Protein AF-A0A3N9MNQ7-F1 (afdb_monomer)

Structure (mmCIF, N/CA/C/O backbone):
data_AF-A0A3N9MNQ7-F1
#
_entry.id   AF-A0A3N9MNQ7-F1
#
loop_
_atom_site.group_PDB
_atom_site.id
_atom_site.type_symbol
_atom_site.label_atom_id
_atom_site.label_alt_id
_atom_site.label_comp_id
_atom_site.label_asym_id
_atom_site.label_entity_id
_atom_site.label_seq_id
_atom_site.pdbx_PDB_ins_code
_atom_site.Cartn_x
_atom_site.Cartn_y
_atom_site.Cartn_z
_atom_site.occupancy
_atom_site.B_iso_or_equiv
_atom_site.auth_seq_id
_atom_site.auth_comp_id
_atom_site.auth_asym_id
_atom_site.auth_atom_id
_atom_site.pdbx_PDB_model_num
ATOM 1 N N . MET A 1 1 ? -4.884 -11.582 -2.884 1.00 74.94 1 MET A N 1
ATOM 2 C CA . MET A 1 1 ? -3.824 -10.601 -3.167 1.00 74.94 1 MET A CA 1
ATOM 3 C C . MET A 1 1 ? -2.842 -10.479 -2.008 1.00 74.94 1 MET A C 1
ATOM 5 O O . MET A 1 1 ? -3.206 -10.113 -0.898 1.00 74.94 1 MET A O 1
ATOM 9 N N . ILE A 1 2 ? -1.567 -10.754 -2.269 1.00 65.88 2 ILE A N 1
ATOM 10 C CA . ILE A 1 2 ? -0.478 -10.616 -1.298 1.00 65.88 2 ILE A CA 1
ATOM 11 C C . ILE A 1 2 ? 0.464 -9.515 -1.788 1.00 65.88 2 ILE A C 1
ATOM 13 O O . ILE A 1 2 ? 1.174 -9.737 -2.771 1.00 65.88 2 ILE A O 1
ATOM 17 N N . PRO A 1 3 ? 0.493 -8.340 -1.136 1.00 58.81 3 PRO A N 1
ATOM 18 C CA . PRO A 1 3 ? 1.434 -7.294 -1.492 1.00 58.81 3 PRO A CA 1
ATOM 19 C C . PRO A 1 3 ? 2.807 -7.575 -0.869 1.00 58.81 3 PRO A C 1
ATOM 21 O O . PRO A 1 3 ? 2.947 -7.694 0.350 1.00 58.81 3 PRO A O 1
ATOM 24 N N . LYS A 1 4 ? 3.854 -7.615 -1.693 1.00 72.81 4 LYS A N 1
ATOM 25 C CA . LYS A 1 4 ? 5.247 -7.529 -1.234 1.00 72.81 4 LYS A CA 1
ATOM 26 C C . LYS A 1 4 ? 5.791 -6.143 -1.543 1.00 72.81 4 LYS A C 1
ATOM 28 O O . LYS A 1 4 ? 5.737 -5.694 -2.682 1.00 72.81 4 LYS A O 1
ATOM 33 N N . VAL A 1 5 ? 6.343 -5.488 -0.524 1.00 70.50 5 VAL A N 1
ATOM 34 C CA . VAL A 1 5 ? 6.981 -4.171 -0.641 1.00 70.50 5 VAL A CA 1
ATOM 35 C C . VAL A 1 5 ? 8.492 -4.343 -0.560 1.00 70.50 5 VAL A C 1
ATOM 37 O O . VAL A 1 5 ? 9.003 -4.838 0.450 1.00 70.50 5 VAL A O 1
ATOM 40 N N . LYS A 1 6 ? 9.208 -3.914 -1.599 1.00 69.19 6 LYS A N 1
ATOM 41 C CA . LYS A 1 6 ? 10.665 -3.778 -1.607 1.00 69.19 6 LYS A CA 1
ATOM 42 C C . LYS A 1 6 ? 11.031 -2.315 -1.841 1.00 69.19 6 LYS A C 1
ATOM 44 O O . LYS A 1 6 ? 10.458 -1.640 -2.694 1.00 69.19 6 LYS A O 1
ATOM 49 N N . THR A 1 7 ? 12.003 -1.827 -1.081 1.00 64.75 7 THR A N 1
ATOM 50 C CA . THR A 1 7 ? 12.608 -0.515 -1.320 1.00 64.75 7 THR A CA 1
ATOM 51 C C . THR A 1 7 ? 13.937 -0.748 -2.015 1.00 64.75 7 THR A C 1
ATOM 53 O O . THR A 1 7 ? 14.803 -1.412 -1.450 1.00 64.75 7 THR A O 1
ATOM 56 N N . GLY A 1 8 ? 14.062 -0.263 -3.249 1.00 61.97 8 GLY A N 1
ATOM 57 C CA . GLY A 1 8 ? 15.293 -0.366 -4.030 1.00 61.97 8 GLY A CA 1
ATOM 58 C C . GLY A 1 8 ? 16.193 0.849 -3.821 1.00 61.97 8 GLY A C 1
ATOM 59 O O . GLY A 1 8 ? 15.716 1.920 -3.445 1.00 61.97 8 GLY A O 1
ATOM 60 N N . SER A 1 9 ? 17.487 0.680 -4.088 1.00 64.31 9 SER A N 1
ATOM 61 C CA . SER A 1 9 ? 18.461 1.777 -4.149 1.00 64.31 9 SER A CA 1
ATOM 62 C C . SER A 1 9 ? 18.588 2.384 -5.552 1.00 64.31 9 SER A C 1
ATOM 64 O O . SER A 1 9 ? 19.003 3.531 -5.663 1.00 64.31 9 SER A O 1
ATOM 66 N N . SER A 1 10 ? 18.209 1.663 -6.618 1.00 83.06 10 SER A N 1
ATOM 67 C CA . SER A 1 10 ? 18.328 2.139 -8.005 1.00 83.06 10 SER A CA 1
ATOM 68 C C . SER A 1 10 ? 17.181 1.667 -8.903 1.00 83.06 10 SER A C 1
ATOM 70 O O . SER A 1 10 ? 16.686 0.543 -8.766 1.00 83.06 10 SER A O 1
ATOM 72 N N . PHE A 1 11 ? 16.754 2.525 -9.839 1.00 89.75 11 PHE A N 1
ATOM 73 C CA . PHE A 1 11 ? 15.729 2.173 -10.831 1.00 89.75 11 PHE A CA 1
ATOM 74 C C . PHE A 1 11 ? 16.253 1.105 -11.787 1.00 89.75 11 PHE A C 1
ATOM 76 O O . PHE A 1 11 ? 15.567 0.112 -12.011 1.00 89.75 11 PHE A O 1
ATOM 83 N N . SER A 1 12 ? 17.503 1.253 -12.235 1.00 87.75 12 SER A N 1
ATOM 84 C CA . SER A 1 12 ? 18.177 0.299 -13.122 1.00 87.75 12 SER A CA 1
ATOM 85 C C . SER A 1 12 ? 18.169 -1.131 -12.578 1.00 87.75 12 SER A C 1
ATOM 87 O O . SER A 1 12 ? 17.818 -2.059 -13.302 1.00 87.75 12 SER A O 1
ATOM 89 N N . GLY A 1 13 ? 18.482 -1.327 -11.291 1.00 87.25 13 GLY A N 1
ATOM 90 C CA . GLY A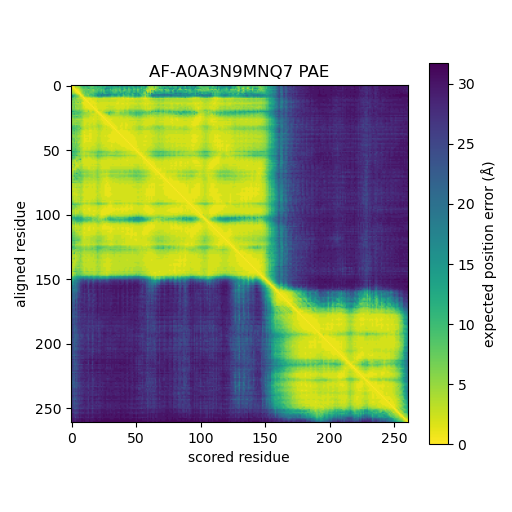 1 13 ? 18.481 -2.662 -10.687 1.00 87.25 13 GLY A CA 1
ATOM 91 C C . GLY A 1 13 ? 17.079 -3.269 -10.588 1.00 87.25 13 GLY A C 1
ATOM 92 O O . GLY A 1 13 ? 16.872 -4.433 -10.930 1.00 87.25 13 GLY A O 1
ATOM 93 N N . VAL A 1 14 ? 16.096 -2.476 -10.149 1.00 88.69 14 VAL A N 1
ATOM 94 C CA . VAL A 1 14 ? 14.709 -2.946 -10.002 1.00 88.69 14 VAL A CA 1
ATOM 95 C C . VAL A 1 14 ? 14.082 -3.251 -11.362 1.00 88.69 14 VAL A C 1
ATOM 97 O O . VAL A 1 14 ? 13.463 -4.302 -11.516 1.00 88.69 14 VAL A O 1
ATOM 100 N N . LEU A 1 15 ? 14.256 -2.369 -12.348 1.00 91.25 15 LEU A N 1
ATOM 101 C CA . LEU A 1 15 ? 13.700 -2.532 -13.691 1.00 91.25 15 LEU A CA 1
A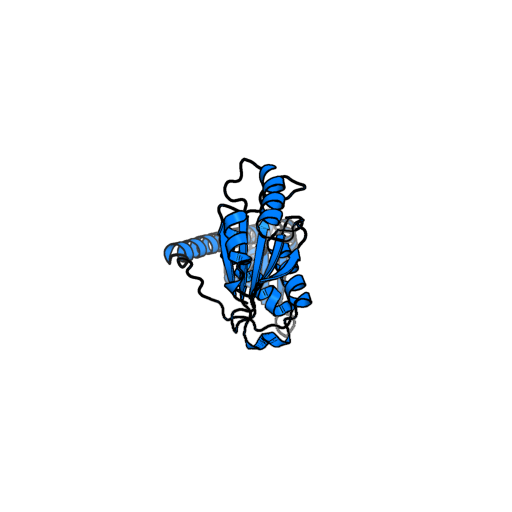TOM 102 C C . LEU A 1 15 ? 14.408 -3.634 -14.472 1.00 91.25 15 LEU A C 1
ATOM 104 O O . LEU A 1 15 ? 13.726 -4.417 -15.119 1.00 91.25 15 LEU A O 1
ATOM 108 N N . GLY A 1 16 ? 15.732 -3.764 -14.352 1.00 88.62 16 GLY A N 1
ATOM 109 C CA . GLY A 1 16 ? 16.466 -4.884 -14.945 1.00 88.62 16 GLY A CA 1
ATOM 110 C C . GLY A 1 16 ? 15.980 -6.235 -14.417 1.00 88.62 16 GLY A C 1
ATOM 111 O O . GLY A 1 16 ? 15.788 -7.172 -15.182 1.00 88.62 16 GLY A O 1
ATOM 112 N N . TYR A 1 17 ? 15.678 -6.329 -13.118 1.00 86.50 17 TYR A N 1
ATOM 113 C CA . TYR A 1 17 ? 15.072 -7.533 -12.546 1.00 86.50 17 TYR A CA 1
ATOM 114 C C . TYR A 1 17 ? 13.600 -7.722 -12.948 1.00 86.50 17 TYR A C 1
ATOM 116 O O . TYR A 1 17 ? 13.143 -8.859 -13.099 1.00 86.50 17 TYR A O 1
ATOM 124 N N . ALA A 1 18 ? 12.820 -6.646 -13.047 1.00 86.19 18 ALA A N 1
ATOM 125 C CA . ALA A 1 18 ? 11.398 -6.730 -13.360 1.00 86.19 18 ALA A CA 1
ATOM 126 C C . ALA A 1 18 ? 11.130 -6.985 -14.851 1.00 86.19 18 ALA A C 1
ATOM 128 O O . ALA A 1 18 ? 10.126 -7.603 -15.157 1.00 86.19 18 ALA A O 1
ATOM 129 N N . LEU A 1 19 ? 12.013 -6.573 -15.758 1.00 87.75 19 LEU A N 1
ATOM 130 C CA . LEU A 1 19 ? 11.864 -6.741 -17.211 1.00 87.75 19 LEU A CA 1
ATOM 131 C C . LEU A 1 19 ? 12.796 -7.815 -17.789 1.00 87.75 19 LEU A C 1
ATOM 133 O O . LEU A 1 19 ? 13.082 -7.806 -18.980 1.00 87.75 19 LEU A O 1
ATOM 137 N N . GLN A 1 20 ? 13.323 -8.711 -16.954 1.00 85.56 20 GLN A N 1
ATOM 138 C CA . GLN A 1 20 ? 14.183 -9.787 -17.447 1.00 85.56 20 GLN A CA 1
ATOM 139 C C . GLN A 1 20 ? 13.384 -10.756 -18.335 1.00 85.56 20 GLN A C 1
ATOM 141 O O . GLN A 1 20 ? 12.269 -11.138 -17.980 1.00 85.56 20 GLN A O 1
ATOM 146 N N . GLU A 1 21 ? 13.975 -11.189 -19.450 1.00 77.75 21 GLU A N 1
ATOM 147 C CA . GLU A 1 21 ? 13.311 -12.049 -20.444 1.00 77.75 21 GLU A CA 1
ATOM 148 C C . GLU A 1 21 ? 12.830 -13.383 -19.864 1.00 77.75 21 GLU A C 1
ATOM 150 O O . GLU A 1 21 ? 11.750 -13.854 -20.206 1.00 77.75 21 GLU A O 1
ATOM 155 N N . SER A 1 22 ? 13.584 -13.963 -18.925 1.00 80.25 22 SER A N 1
ATOM 156 C CA . SER A 1 22 ? 13.257 -15.246 -18.283 1.00 80.25 22 SER A CA 1
ATOM 157 C C . SER A 1 22 ? 11.932 -15.256 -17.515 1.00 80.25 22 SER A C 1
ATOM 159 O O . SER A 1 22 ? 11.499 -16.322 -17.085 1.00 80.25 22 SER A O 1
ATOM 161 N N . LYS A 1 23 ? 11.303 -14.092 -17.320 1.00 81.56 23 LYS A N 1
ATOM 162 C CA . LYS A 1 23 ? 10.043 -13.942 -16.590 1.00 81.56 23 LYS A CA 1
ATOM 163 C C . LYS A 1 23 ? 8.809 -13.768 -17.465 1.00 81.56 23 LYS A C 1
ATOM 165 O O . LYS A 1 23 ? 7.727 -13.559 -16.917 1.00 81.56 23 LYS A O 1
ATOM 170 N N . ASP A 1 24 ? 8.982 -13.803 -18.786 1.00 88.00 24 ASP A N 1
ATOM 171 C CA . ASP A 1 24 ? 7.912 -13.511 -19.744 1.00 88.00 24 ASP A CA 1
ATOM 172 C C . ASP A 1 24 ? 7.162 -12.224 -19.344 1.00 88.00 24 ASP A C 1
ATOM 174 O O . ASP A 1 24 ? 5.986 -12.221 -18.967 1.00 88.00 24 ASP A O 1
ATOM 178 N N . ALA A 1 25 ? 7.943 -11.144 -19.241 1.00 90.75 25 ALA A N 1
ATOM 179 C CA . ALA A 1 25 ? 7.528 -9.888 -18.636 1.00 90.75 25 ALA A CA 1
ATOM 180 C C . ALA A 1 25 ? 6.905 -8.942 -19.668 1.00 90.75 25 ALA A C 1
ATOM 182 O O . ALA A 1 25 ? 7.555 -8.554 -20.639 1.00 90.75 25 ALA A O 1
ATOM 183 N N . GLU A 1 26 ? 5.689 -8.475 -19.394 1.00 93.12 26 GLU A N 1
ATOM 184 C CA . GLU A 1 26 ? 4.959 -7.540 -20.250 1.00 93.12 26 GLU A CA 1
ATOM 185 C C . GLU A 1 26 ? 4.645 -6.242 -19.502 1.00 93.12 26 GLU A C 1
ATOM 187 O O . GLU A 1 26 ? 4.141 -6.254 -18.378 1.00 93.12 26 GLU A O 1
ATOM 192 N N . ILE A 1 27 ? 4.924 -5.092 -20.120 1.00 96.06 27 ILE A N 1
ATOM 193 C CA . ILE A 1 27 ? 4.488 -3.798 -19.584 1.00 96.06 27 ILE A CA 1
ATOM 194 C C . ILE A 1 27 ? 3.021 -3.591 -19.954 1.00 96.06 27 ILE A C 1
ATOM 196 O O . ILE A 1 27 ? 2.714 -3.306 -21.109 1.00 96.06 27 ILE A O 1
ATOM 200 N N . ILE A 1 28 ? 2.138 -3.663 -18.961 1.00 96.50 28 ILE A N 1
ATOM 201 C CA . ILE A 1 28 ? 0.687 -3.532 -19.161 1.00 96.50 28 ILE A CA 1
ATOM 202 C C . ILE A 1 28 ? 0.166 -2.116 -18.892 1.00 96.50 28 ILE A C 1
ATOM 204 O O . ILE A 1 28 ? -0.938 -1.780 -19.309 1.00 96.50 28 ILE A O 1
ATOM 208 N N . ASP A 1 29 ? 0.937 -1.284 -18.182 1.00 97.62 29 ASP A N 1
ATOM 209 C CA . ASP A 1 29 ? 0.570 0.105 -17.890 1.00 97.62 29 ASP A CA 1
ATOM 210 C C . ASP A 1 29 ? 1.788 0.946 -17.479 1.00 97.62 29 ASP A C 1
ATOM 212 O O . ASP A 1 29 ? 2.725 0.434 -16.861 1.00 97.62 29 ASP A O 1
ATOM 216 N N . LYS A 1 30 ? 1.787 2.242 -17.799 1.00 97.69 30 LYS A N 1
ATOM 217 C CA . LYS A 1 30 ? 2.802 3.216 -17.362 1.00 97.69 30 LYS A CA 1
ATOM 218 C C . LYS A 1 30 ? 2.370 4.649 -17.650 1.00 97.69 30 LYS A C 1
ATOM 220 O O . LYS A 1 30 ? 1.721 4.923 -18.654 1.00 97.69 30 LYS A O 1
ATOM 225 N N . ASN A 1 31 ? 2.869 5.584 -16.846 1.00 96.62 31 ASN A N 1
ATOM 226 C CA . ASN A 1 31 ? 2.836 7.023 -17.153 1.00 96.62 31 ASN A CA 1
ATOM 227 C C . ASN A 1 31 ? 4.243 7.624 -17.357 1.00 96.62 31 ASN A C 1
ATOM 229 O O . ASN A 1 31 ? 4.399 8.839 -17.460 1.00 96.62 31 ASN A O 1
ATOM 233 N N . VAL A 1 32 ? 5.276 6.779 -17.393 1.00 96.00 32 VAL A N 1
ATOM 234 C CA . VAL A 1 32 ? 6.666 7.162 -17.654 1.00 96.00 32 VAL A CA 1
ATOM 235 C C . VAL A 1 32 ? 7.050 6.830 -19.100 1.00 96.00 32 VAL A C 1
ATOM 237 O O . VAL A 1 32 ? 6.620 5.821 -19.662 1.00 96.00 32 VAL A O 1
ATOM 240 N N . VAL A 1 33 ? 7.873 7.680 -19.715 1.00 94.19 33 VAL A N 1
ATOM 241 C CA . VAL A 1 33 ? 8.395 7.457 -21.070 1.00 94.19 33 VAL A CA 1
ATOM 242 C C . VAL A 1 33 ? 9.529 6.430 -21.034 1.00 94.19 33 VAL A C 1
ATOM 244 O O . VAL A 1 33 ? 10.387 6.477 -20.158 1.00 94.19 33 VAL A O 1
ATOM 247 N N . GLY A 1 34 ? 9.553 5.529 -22.015 1.00 94.25 34 GLY A N 1
ATOM 248 C CA . GLY A 1 34 ? 10.604 4.525 -22.186 1.00 94.25 34 GLY A CA 1
ATOM 249 C C . GLY A 1 34 ? 10.035 3.142 -22.466 1.00 94.25 34 GLY A C 1
ATOM 250 O O . GLY A 1 34 ? 8.926 2.819 -22.037 1.00 94.25 34 GLY A O 1
ATOM 251 N N . ARG A 1 35 ? 10.759 2.334 -23.234 1.00 92.12 35 ARG A N 1
ATOM 252 C CA . ARG A 1 35 ? 10.300 1.021 -23.718 1.00 92.12 35 ARG A CA 1
ATOM 253 C C . ARG A 1 35 ? 10.968 -0.145 -23.007 1.00 92.12 35 ARG A C 1
ATOM 255 O O . ARG A 1 35 ? 10.351 -1.190 -22.861 1.00 92.12 35 ARG A O 1
ATOM 262 N N . ASP A 1 36 ? 12.187 0.062 -22.532 1.00 92.56 36 ASP A N 1
ATOM 263 C CA . ASP A 1 36 ? 12.997 -0.951 -21.870 1.00 92.56 36 ASP A CA 1
ATOM 264 C C . ASP A 1 36 ? 13.499 -0.463 -20.504 1.00 92.56 36 ASP A C 1
ATOM 266 O O . ASP A 1 36 ? 13.298 0.691 -20.109 1.00 92.56 36 ASP A O 1
ATOM 270 N N . ALA A 1 37 ? 14.176 -1.350 -19.772 1.00 93.00 37 ALA A N 1
ATOM 271 C CA . ALA A 1 37 ? 14.706 -1.037 -18.452 1.00 93.00 37 ALA A CA 1
ATOM 272 C C . ALA A 1 37 ? 15.634 0.193 -18.463 1.00 93.00 37 ALA A C 1
ATOM 274 O O . ALA A 1 37 ? 15.611 0.975 -17.513 1.00 93.00 37 ALA A O 1
ATOM 275 N N . LYS A 1 38 ? 16.416 0.406 -19.528 1.00 94.38 38 LYS A N 1
ATOM 276 C CA . LYS A 1 38 ? 17.393 1.497 -19.631 1.00 94.38 38 LYS A CA 1
ATOM 277 C C . LYS A 1 38 ? 16.701 2.836 -19.872 1.00 94.38 38 LYS A C 1
ATOM 279 O O . LYS A 1 38 ? 17.011 3.812 -19.188 1.00 94.38 38 LYS A O 1
ATOM 284 N N . GLU A 1 39 ? 15.773 2.896 -20.822 1.00 96.75 39 GLU A N 1
ATOM 285 C CA . GLU A 1 39 ? 14.987 4.096 -21.120 1.00 96.75 39 GLU A CA 1
ATOM 286 C C . GLU A 1 39 ? 14.119 4.499 -19.922 1.00 96.75 39 GLU A C 1
ATOM 288 O O . GLU A 1 39 ? 14.147 5.661 -19.512 1.00 96.75 39 GLU A O 1
ATOM 293 N N . LEU A 1 40 ? 13.420 3.533 -19.313 1.00 97.25 40 LEU A N 1
ATOM 294 C CA . LEU A 1 40 ? 12.590 3.764 -18.130 1.00 97.25 40 LEU A CA 1
ATOM 295 C C . LEU A 1 40 ? 13.423 4.281 -16.954 1.00 97.25 40 LEU A C 1
ATOM 297 O O . LEU A 1 40 ? 13.042 5.262 -16.320 1.00 97.25 40 LEU A O 1
ATOM 301 N N . SER A 1 41 ? 14.582 3.668 -16.685 1.00 95.88 41 SER A N 1
ATOM 302 C CA . SER A 1 41 ? 15.461 4.091 -15.585 1.00 95.88 41 SER A CA 1
ATOM 303 C C . SER A 1 41 ? 15.900 5.539 -15.745 1.00 95.88 41 SER A C 1
ATOM 305 O O . SER A 1 41 ? 15.748 6.324 -14.814 1.00 95.88 41 SER A O 1
ATOM 307 N N . LYS A 1 42 ? 16.332 5.929 -16.950 1.00 96.50 42 LYS A N 1
ATOM 308 C CA . LYS A 1 42 ? 16.704 7.320 -17.242 1.00 96.50 42 LYS A CA 1
ATOM 309 C C . LYS A 1 42 ? 15.543 8.291 -17.032 1.00 96.50 42 LYS A C 1
ATOM 311 O O . LYS A 1 42 ? 15.746 9.388 -16.517 1.00 96.50 42 LYS A O 1
ATOM 316 N N . ALA A 1 43 ? 14.334 7.926 -17.458 1.00 96.94 43 ALA A N 1
ATOM 317 C CA . ALA A 1 43 ? 13.161 8.781 -17.301 1.00 96.94 43 ALA A CA 1
ATOM 318 C C . ALA A 1 43 ? 12.742 8.938 -15.829 1.00 96.94 43 ALA A C 1
ATOM 320 O O . ALA A 1 43 ? 12.345 10.032 -15.421 1.00 96.94 43 ALA A O 1
ATOM 321 N N . PHE A 1 44 ? 12.872 7.876 -15.033 1.00 97.19 44 PHE A N 1
ATOM 322 C CA . PHE A 1 44 ? 12.643 7.917 -13.593 1.00 97.19 44 PHE A CA 1
ATOM 323 C C . PHE A 1 44 ? 13.695 8.742 -12.847 1.00 97.19 44 PHE A C 1
ATOM 325 O O . PHE A 1 44 ? 13.341 9.566 -12.002 1.00 97.19 44 PHE A O 1
ATOM 332 N N . GLU A 1 45 ? 14.976 8.545 -13.165 1.00 95.31 45 GLU A N 1
ATOM 333 C CA . GLU A 1 45 ? 16.103 9.235 -12.526 1.00 95.31 45 GLU A CA 1
ATOM 334 C C . GLU A 1 45 ? 15.986 10.757 -12.674 1.00 95.31 45 GLU A C 1
ATOM 336 O O . GLU A 1 45 ? 16.089 11.471 -11.680 1.00 95.31 45 GLU A O 1
ATOM 341 N N . LYS A 1 46 ? 15.600 11.250 -13.859 1.00 95.56 46 LYS A N 1
ATOM 342 C CA . LYS A 1 46 ? 15.375 12.688 -14.101 1.00 95.56 46 LYS A CA 1
ATOM 343 C C . LYS A 1 46 ? 14.411 13.343 -13.106 1.00 95.56 46 LYS A C 1
ATOM 345 O O . LYS A 1 46 ? 14.665 14.452 -12.651 1.00 95.56 46 LYS A O 1
ATOM 350 N N . VAL A 1 47 ? 13.301 12.682 -12.773 1.00 95.75 47 VAL A N 1
ATOM 351 C CA . VAL A 1 47 ? 12.326 13.211 -11.799 1.00 95.75 47 VAL A CA 1
ATOM 352 C C . VAL A 1 47 ? 12.781 12.944 -10.370 1.00 95.75 47 VAL A C 1
ATOM 354 O O . VAL A 1 47 ? 12.567 13.759 -9.478 1.00 95.75 47 VAL A O 1
ATOM 357 N N . ALA A 1 48 ? 13.431 11.808 -10.133 1.00 94.31 48 ALA A N 1
ATOM 358 C CA . ALA A 1 48 ? 13.987 11.479 -8.830 1.00 94.31 48 ALA A CA 1
ATOM 359 C C . ALA A 1 48 ? 15.037 12.516 -8.375 1.00 94.31 48 ALA A C 1
ATOM 361 O O . ALA A 1 48 ? 15.145 12.807 -7.181 1.00 94.31 48 ALA A O 1
ATOM 362 N N . ASP A 1 49 ? 15.776 13.119 -9.304 1.00 94.19 49 ASP A N 1
ATOM 363 C CA . ASP A 1 49 ? 16.792 14.139 -9.025 1.00 94.19 49 ASP A CA 1
ATOM 364 C C . ASP A 1 49 ? 16.228 15.508 -8.628 1.00 94.19 49 ASP A C 1
ATOM 366 O O . ASP A 1 49 ? 16.951 16.309 -8.037 1.00 94.19 49 ASP A O 1
ATOM 370 N N . LEU A 1 50 ? 14.918 15.733 -8.788 1.00 93.38 50 LEU A N 1
ATOM 371 C CA . LEU A 1 50 ? 14.236 16.913 -8.237 1.00 93.38 50 LEU A CA 1
ATOM 372 C C . LEU A 1 50 ? 14.283 16.965 -6.700 1.00 93.38 50 LEU A C 1
ATOM 374 O O . LEU A 1 50 ? 14.058 18.017 -6.102 1.00 93.38 50 LEU A O 1
ATOM 378 N N . ASN A 1 51 ? 14.576 15.839 -6.040 1.00 89.50 51 ASN A N 1
ATOM 379 C CA . ASN A 1 51 ? 14.766 15.780 -4.597 1.00 89.50 51 ASN A CA 1
ATOM 380 C C . ASN A 1 51 ? 16.053 15.033 -4.235 1.00 89.50 51 ASN A C 1
ATOM 382 O O . ASN A 1 51 ? 16.091 13.804 -4.167 1.00 89.50 51 ASN A O 1
ATOM 386 N N . THR A 1 52 ? 17.109 15.789 -3.945 1.00 87.69 52 THR A N 1
ATOM 387 C CA . THR A 1 52 ? 18.421 15.258 -3.543 1.00 87.69 52 THR A CA 1
ATOM 388 C C . THR A 1 52 ? 18.478 14.791 -2.087 1.00 87.69 52 THR A C 1
ATOM 390 O O . THR A 1 52 ? 19.369 14.028 -1.734 1.00 87.69 52 THR A O 1
ATOM 393 N N . ARG A 1 53 ? 17.522 15.200 -1.241 1.00 87.31 53 ARG A N 1
ATOM 394 C CA . ARG A 1 53 ? 17.479 14.848 0.193 1.00 87.31 53 ARG A CA 1
ATOM 395 C C . ARG A 1 53 ? 16.920 13.449 0.445 1.00 87.31 53 ARG A C 1
ATOM 397 O O . ARG A 1 53 ? 17.208 12.841 1.469 1.00 87.31 53 ARG A O 1
ATOM 404 N N . ALA A 1 54 ? 16.075 12.953 -0.452 1.00 85.94 54 ALA A N 1
ATOM 405 C CA . ALA A 1 54 ? 15.475 11.635 -0.320 1.00 85.94 54 ALA A CA 1
ATOM 406 C C . ALA A 1 54 ? 16.470 10.537 -0.728 1.00 85.94 54 ALA A C 1
ATOM 408 O O . ALA A 1 54 ? 16.801 10.400 -1.903 1.00 85.94 54 ALA A O 1
ATOM 409 N N . GLU A 1 55 ? 16.890 9.706 0.226 1.00 82.31 55 GLU A N 1
ATOM 410 C CA . GLU A 1 55 ? 17.824 8.598 -0.032 1.00 82.31 55 GLU A CA 1
ATOM 411 C C . GLU A 1 55 ? 17.173 7.440 -0.805 1.00 82.31 55 GLU A C 1
ATOM 413 O O . GLU A 1 55 ? 17.752 6.858 -1.719 1.00 82.31 55 GLU A O 1
ATOM 418 N N . LYS A 1 56 ? 15.933 7.089 -0.447 1.00 86.75 56 LYS A N 1
ATOM 419 C CA . LYS A 1 56 ? 15.198 5.947 -1.009 1.00 86.75 56 LYS A CA 1
ATOM 420 C C . LYS A 1 56 ? 14.134 6.443 -1.972 1.00 86.75 56 LYS A C 1
ATOM 422 O O . LYS A 1 56 ? 13.004 6.680 -1.549 1.00 86.75 56 LYS A O 1
ATOM 427 N N . LYS A 1 57 ? 14.485 6.590 -3.249 1.00 89.75 57 LYS A N 1
ATOM 428 C CA . LYS A 1 57 ? 13.596 7.168 -4.274 1.00 89.75 57 LYS A CA 1
ATOM 429 C C . LYS A 1 57 ? 12.743 6.130 -5.012 1.00 89.75 57 LYS A C 1
ATOM 431 O O . LYS A 1 57 ? 11.679 6.467 -5.519 1.00 89.75 57 LYS A O 1
ATOM 436 N N . VAL A 1 58 ? 13.161 4.864 -5.023 1.00 91.81 58 VAL A N 1
ATOM 437 C CA . VAL A 1 58 ? 12.471 3.783 -5.745 1.00 91.81 58 VAL A CA 1
ATOM 438 C C . VAL A 1 58 ? 11.596 2.971 -4.803 1.00 91.81 58 VAL A C 1
ATOM 440 O O . VAL A 1 58 ? 12.046 2.527 -3.740 1.00 91.81 58 VAL A O 1
ATOM 443 N N . LYS A 1 59 ? 10.361 2.693 -5.219 1.00 92.88 59 LYS A N 1
ATOM 444 C CA . LYS A 1 59 ? 9.510 1.704 -4.559 1.00 92.88 59 LYS A CA 1
ATOM 445 C C . LYS A 1 59 ? 9.089 0.622 -5.543 1.00 92.88 59 LYS A C 1
ATOM 447 O O . LYS A 1 59 ? 8.735 0.907 -6.682 1.00 92.88 59 LYS A O 1
ATOM 452 N N . HIS A 1 60 ? 9.135 -0.623 -5.079 1.00 93.44 60 HIS A N 1
ATOM 453 C CA . HIS A 1 60 ? 8.721 -1.797 -5.833 1.00 93.44 60 HIS A CA 1
ATOM 454 C C . HIS A 1 60 ? 7.641 -2.544 -5.063 1.00 93.44 60 HIS A C 1
ATOM 456 O O . HIS A 1 60 ? 7.877 -3.045 -3.960 1.00 93.44 60 HIS A O 1
ATOM 462 N N . PHE A 1 61 ? 6.459 -2.623 -5.654 1.00 93.81 61 PHE A N 1
ATOM 463 C CA . PHE A 1 61 ? 5.367 -3.448 -5.170 1.00 93.81 61 PHE A CA 1
ATOM 464 C C . PHE A 1 61 ? 5.240 -4.686 -6.047 1.00 93.81 61 PHE A C 1
ATOM 466 O O . PHE A 1 61 ? 5.417 -4.623 -7.259 1.00 93.81 61 PHE A O 1
ATOM 473 N N . SER A 1 62 ? 4.928 -5.820 -5.438 1.00 91.88 62 SER A N 1
ATOM 474 C CA . SER A 1 62 ? 4.478 -7.011 -6.149 1.00 91.88 62 SER A CA 1
ATOM 475 C C . SER A 1 62 ? 3.122 -7.400 -5.595 1.00 91.88 62 SER A C 1
ATOM 477 O O . SER A 1 62 ? 2.986 -7.539 -4.380 1.00 91.88 62 SER A O 1
ATOM 479 N N . LEU A 1 63 ? 2.131 -7.520 -6.469 1.00 94.19 63 LEU A N 1
ATOM 480 C CA . LEU A 1 63 ? 0.774 -7.919 -6.130 1.00 94.19 63 LEU A CA 1
ATOM 481 C C . LEU A 1 63 ? 0.546 -9.318 -6.695 1.00 94.19 63 LEU A C 1
ATOM 483 O O . LEU A 1 63 ? 0.454 -9.482 -7.907 1.00 94.19 63 LEU A O 1
ATOM 487 N N . SER A 1 64 ? 0.495 -10.326 -5.823 1.00 91.62 64 SER A N 1
ATOM 488 C CA . SER A 1 64 ? 0.221 -11.713 -6.223 1.00 91.62 64 SER A CA 1
ATOM 489 C C . SER A 1 64 ? -1.233 -12.071 -5.950 1.00 91.62 64 SER A C 1
ATOM 491 O O . SER A 1 64 ? -1.685 -11.947 -4.810 1.00 91.62 64 SER A O 1
ATOM 493 N N . PHE A 1 65 ? -1.963 -12.528 -6.960 1.00 91.44 65 PHE A N 1
ATOM 494 C CA . PHE A 1 65 ? -3.384 -12.854 -6.865 1.00 91.44 65 PHE A CA 1
ATOM 495 C C . PHE A 1 65 ? -3.613 -14.342 -6.567 1.00 91.44 65 PHE A C 1
ATOM 497 O O . PHE A 1 65 ? -2.711 -15.172 -6.705 1.00 91.44 65 PHE A O 1
ATOM 504 N N . ALA A 1 66 ? -4.812 -14.682 -6.084 1.00 89.38 66 ALA A N 1
ATOM 505 C CA . ALA A 1 66 ? -5.161 -16.080 -5.857 1.00 89.38 66 ALA A CA 1
ATOM 506 C C . ALA A 1 66 ? -5.306 -16.798 -7.214 1.00 89.38 66 ALA A C 1
ATOM 508 O O . ALA A 1 66 ? -5.872 -16.207 -8.134 1.00 89.38 66 ALA A O 1
ATOM 509 N N . PRO A 1 67 ? -4.858 -18.062 -7.355 1.00 86.88 67 PRO A N 1
ATOM 510 C CA . PRO A 1 67 ? -5.018 -18.821 -8.600 1.00 86.88 67 PRO A CA 1
ATOM 511 C C . PRO A 1 67 ? -6.454 -18.850 -9.127 1.00 86.88 67 PRO A C 1
ATOM 513 O O . PRO A 1 67 ? -6.668 -18.727 -10.326 1.00 86.88 67 PRO A O 1
ATOM 516 N N . GLY A 1 68 ? -7.437 -18.963 -8.226 1.00 88.00 68 GLY A N 1
ATOM 517 C CA . GLY A 1 68 ? -8.857 -19.018 -8.581 1.00 88.00 68 GLY A CA 1
ATOM 518 C C . GLY A 1 68 ? -9.434 -17.714 -9.140 1.00 88.00 68 GLY A C 1
ATOM 519 O O . GLY A 1 68 ? -10.561 -17.719 -9.618 1.00 88.00 68 GLY A O 1
ATOM 520 N N . ASP A 1 69 ? -8.688 -16.607 -9.102 1.00 90.81 69 ASP A N 1
ATOM 521 C CA . ASP A 1 69 ? -9.109 -15.343 -9.712 1.00 90.81 69 ASP A CA 1
ATOM 522 C C . ASP A 1 69 ? -8.521 -15.130 -11.114 1.00 90.81 69 ASP A C 1
ATOM 524 O O . ASP A 1 69 ? -8.827 -14.115 -11.731 1.00 90.81 69 ASP A O 1
ATOM 528 N N . ALA A 1 70 ? -7.698 -16.049 -11.637 1.00 88.50 70 ALA A N 1
ATOM 529 C CA . ALA A 1 70 ? -6.979 -15.860 -12.902 1.00 88.50 70 ALA A CA 1
ATOM 530 C C . ALA A 1 70 ? -7.891 -15.456 -14.074 1.00 88.50 70 ALA A C 1
ATOM 532 O O . ALA A 1 70 ? -7.568 -14.526 -14.808 1.00 88.50 70 ALA A O 1
ATOM 533 N N . GLU A 1 71 ? -9.069 -16.072 -14.197 1.00 89.94 71 GLU A N 1
ATOM 534 C CA . GLU A 1 71 ? -10.035 -15.771 -15.267 1.00 89.94 71 GLU A CA 1
ATOM 535 C C . GLU A 1 71 ? -10.618 -14.348 -15.189 1.00 89.94 71 GLU A C 1
ATOM 537 O O . GLU A 1 71 ? -11.077 -13.803 -16.190 1.00 89.94 71 GLU A O 1
ATOM 542 N N . LYS A 1 72 ? -10.573 -13.711 -14.012 1.00 90.88 72 LYS A N 1
ATOM 543 C CA . LYS A 1 72 ? -11.042 -12.332 -13.798 1.00 90.88 72 LYS A CA 1
ATOM 544 C C . LYS A 1 72 ? -9.964 -11.285 -14.109 1.00 90.88 72 LYS A C 1
ATOM 546 O O . LYS A 1 72 ? -10.262 -10.091 -14.125 1.00 90.88 72 LYS A O 1
ATOM 551 N N . LEU A 1 73 ? -8.709 -11.698 -14.303 1.00 91.69 73 LEU A N 1
ATOM 552 C CA . LEU A 1 73 ? -7.529 -10.827 -14.284 1.00 91.69 73 LEU A CA 1
ATOM 553 C C . LEU A 1 73 ? -6.904 -10.662 -15.674 1.00 91.69 73 LEU A C 1
ATOM 555 O O . LEU A 1 73 ? -5.790 -11.110 -15.928 1.00 91.69 73 LEU A O 1
ATOM 559 N N . ASN A 1 74 ? -7.603 -9.966 -16.572 1.00 92.69 74 ASN A N 1
ATOM 560 C CA . ASN A 1 74 ? -6.999 -9.509 -17.828 1.00 92.69 74 ASN A CA 1
ATOM 561 C C . ASN A 1 74 ? -6.095 -8.268 -17.609 1.00 92.69 74 ASN A C 1
ATOM 563 O O . ASN A 1 74 ? -6.231 -7.592 -16.580 1.00 92.69 74 ASN A O 1
ATOM 567 N N . PRO A 1 75 ? -5.214 -7.912 -18.569 1.00 93.12 75 PRO A N 1
ATOM 568 C CA . PRO A 1 75 ? -4.296 -6.774 -18.431 1.00 93.12 75 PRO A CA 1
ATOM 569 C C . PRO A 1 75 ? -4.980 -5.443 -18.081 1.00 93.12 75 PRO A C 1
ATOM 571 O O . PRO A 1 75 ? -4.464 -4.670 -17.276 1.00 93.12 75 PRO A O 1
ATOM 574 N N . GLY A 1 76 ? -6.181 -5.191 -18.612 1.00 96.19 76 GLY A N 1
ATOM 575 C CA . GLY A 1 76 ? -6.951 -3.981 -18.309 1.00 96.19 76 GLY A CA 1
ATOM 576 C C . GLY A 1 76 ? -7.437 -3.921 -16.857 1.00 96.19 76 GLY A C 1
ATOM 577 O O . GLY A 1 76 ? -7.376 -2.866 -16.224 1.00 96.19 76 GLY A 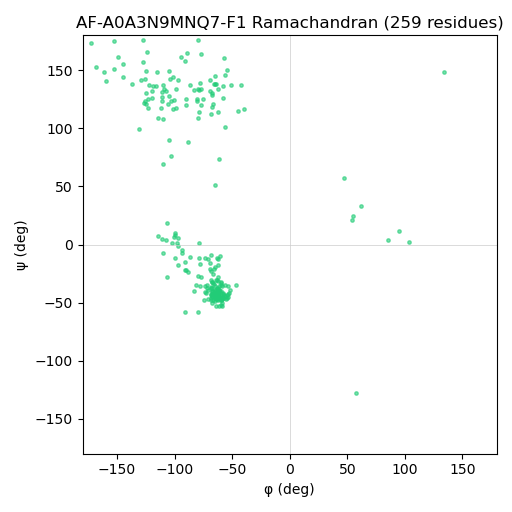O 1
ATOM 578 N N . ILE A 1 77 ? -7.882 -5.048 -16.294 1.00 96.25 77 ILE A N 1
ATOM 579 C CA . ILE A 1 77 ? -8.252 -5.146 -14.872 1.00 96.25 77 ILE A CA 1
ATOM 580 C C . ILE A 1 77 ? -7.014 -5.015 -13.982 1.00 96.25 77 ILE A C 1
ATOM 582 O O . ILE A 1 77 ? -7.048 -4.285 -12.991 1.00 96.25 77 ILE A O 1
ATOM 586 N N . LEU A 1 78 ? -5.907 -5.660 -14.353 1.00 96.38 78 LEU A N 1
ATOM 587 C CA . LEU A 1 78 ? -4.639 -5.567 -13.628 1.00 96.38 78 LEU A CA 1
ATOM 588 C C . LEU A 1 78 ? -4.083 -4.134 -13.600 1.00 96.38 78 LEU A C 1
ATOM 590 O O . LEU A 1 78 ? -3.607 -3.687 -12.552 1.00 96.38 78 LEU A O 1
ATOM 594 N N . SER A 1 79 ? -4.193 -3.396 -14.710 1.00 97.00 79 SER A N 1
ATOM 595 C CA . SER A 1 79 ? -3.864 -1.966 -14.784 1.00 97.00 79 SER A CA 1
ATOM 596 C C . SER A 1 79 ? -4.715 -1.153 -13.802 1.00 97.00 79 SER A C 1
ATOM 598 O O . SER A 1 79 ? -4.162 -0.472 -12.937 1.00 97.00 79 SER A O 1
ATOM 600 N N . ARG A 1 80 ? -6.049 -1.296 -13.835 1.00 97.62 80 ARG A N 1
ATOM 601 C CA . ARG A 1 80 ? -6.960 -0.567 -12.926 1.00 97.62 80 ARG A CA 1
ATOM 602 C C . ARG A 1 80 ? -6.679 -0.858 -11.452 1.00 97.62 80 ARG A C 1
ATOM 604 O O . ARG A 1 80 ? -6.522 0.071 -10.663 1.00 97.62 80 ARG A O 1
ATOM 611 N N . ILE A 1 81 ? -6.515 -2.135 -11.097 1.00 97.56 81 ILE A N 1
ATOM 612 C CA . ILE A 1 81 ? -6.133 -2.558 -9.742 1.00 97.56 81 ILE A CA 1
ATOM 613 C C . ILE A 1 81 ? -4.819 -1.895 -9.312 1.00 97.56 81 ILE A C 1
ATOM 615 O O . ILE A 1 81 ? -4.703 -1.413 -8.183 1.00 97.56 81 ILE A O 1
ATOM 619 N N . SER A 1 82 ? -3.826 -1.853 -10.202 1.00 97.50 82 SER A N 1
ATOM 620 C CA . SER A 1 82 ? -2.516 -1.265 -9.913 1.00 97.50 82 SER A CA 1
ATOM 621 C C . SER A 1 82 ? -2.602 0.247 -9.690 1.00 97.50 82 SER A C 1
ATOM 623 O O . SER A 1 82 ? -1.994 0.760 -8.747 1.00 97.50 82 SER A O 1
ATOM 625 N N . GLN A 1 83 ? -3.393 0.956 -10.497 1.00 97.31 83 GLN A N 1
ATOM 626 C CA . GLN A 1 83 ? -3.633 2.393 -10.342 1.00 97.31 83 GLN A CA 1
ATOM 627 C C . GLN A 1 83 ? -4.364 2.712 -9.031 1.00 97.31 83 GLN A C 1
ATOM 629 O O . GLN A 1 83 ? -3.930 3.590 -8.278 1.00 97.31 83 GLN A O 1
ATOM 634 N N . ASP A 1 84 ? -5.424 1.968 -8.705 1.00 97.62 84 ASP A N 1
ATOM 635 C CA . ASP A 1 84 ? -6.160 2.140 -7.449 1.00 97.62 84 ASP A CA 1
ATOM 636 C C . ASP A 1 84 ? -5.276 1.854 -6.234 1.00 97.62 84 ASP A C 1
ATOM 638 O O . ASP A 1 84 ? -5.287 2.605 -5.250 1.00 97.62 84 ASP A O 1
ATOM 642 N N . PHE A 1 85 ? -4.447 0.810 -6.320 1.00 97.00 85 PHE A N 1
ATOM 643 C CA . PHE A 1 85 ? -3.466 0.482 -5.292 1.00 97.00 85 PHE A CA 1
ATOM 644 C C . PHE A 1 85 ? -2.484 1.635 -5.067 1.00 97.00 85 PHE A C 1
ATOM 646 O O . PHE A 1 85 ? -2.307 2.074 -3.926 1.00 97.00 85 PHE A O 1
ATOM 653 N N . LEU A 1 86 ? -1.883 2.173 -6.133 1.00 96.81 86 LEU A N 1
ATOM 654 C CA . LEU A 1 86 ? -0.961 3.310 -6.057 1.00 96.81 86 LEU A CA 1
ATOM 655 C C . LEU A 1 86 ? -1.633 4.552 -5.457 1.00 96.81 86 LEU A C 1
ATOM 657 O O . LEU A 1 86 ? -1.107 5.139 -4.503 1.00 96.81 86 LEU A O 1
ATOM 661 N N . LYS A 1 87 ? -2.836 4.896 -5.928 1.00 96.19 87 LYS A N 1
ATOM 662 C CA . LYS A 1 87 ? -3.609 6.046 -5.443 1.00 96.19 87 LYS A CA 1
ATOM 663 C C . LYS A 1 87 ? -3.900 5.943 -3.947 1.00 96.19 87 LYS A C 1
ATOM 665 O O . LYS A 1 87 ? -3.655 6.900 -3.208 1.00 96.19 87 LYS A O 1
ATOM 670 N N . LYS A 1 88 ? -4.357 4.778 -3.473 1.00 95.44 88 LYS A N 1
ATOM 671 C CA . LYS A 1 88 ? -4.612 4.514 -2.043 1.00 95.44 88 LYS A CA 1
ATOM 672 C C . LYS A 1 88 ? -3.321 4.483 -1.219 1.00 95.44 88 LYS A C 1
ATOM 674 O O . LYS A 1 88 ? -3.302 4.911 -0.059 1.00 95.44 88 LYS A O 1
ATOM 679 N N . MET A 1 89 ? -2.212 4.040 -1.811 1.00 93.62 89 MET A N 1
ATOM 680 C CA . MET A 1 89 ? -0.884 4.106 -1.195 1.00 93.62 89 MET A CA 1
ATOM 681 C C . MET A 1 89 ? -0.348 5.541 -1.082 1.00 93.62 89 MET A C 1
ATOM 683 O O . MET A 1 89 ? 0.514 5.788 -0.238 1.00 93.62 89 MET A O 1
ATOM 687 N N . GLY A 1 90 ? -0.932 6.505 -1.798 1.00 94.94 90 GLY A N 1
ATOM 688 C CA . GLY A 1 90 ? -0.562 7.925 -1.771 1.00 94.94 90 GLY A CA 1
ATOM 689 C C . GLY A 1 90 ? 0.243 8.378 -2.990 1.00 94.94 90 GLY A C 1
ATOM 690 O O . GLY A 1 90 ? 0.605 9.548 -3.071 1.00 94.94 90 GLY A O 1
ATOM 691 N N . TYR A 1 91 ? 0.485 7.477 -3.942 1.00 95.31 91 TYR A N 1
ATOM 692 C CA . TYR A 1 91 ? 1.147 7.749 -5.211 1.00 95.31 91 TYR A CA 1
ATOM 693 C C . TYR A 1 91 ? 0.094 8.181 -6.235 1.00 95.31 91 TYR A C 1
ATOM 695 O O . TYR A 1 91 ? -0.500 7.346 -6.909 1.00 95.31 91 TYR A O 1
ATOM 703 N N . LYS A 1 92 ? -0.204 9.483 -6.291 1.00 90.69 92 LYS A N 1
ATOM 704 C CA . LYS A 1 92 ? -1.254 10.025 -7.175 1.00 90.69 92 LYS A CA 1
ATOM 705 C C . LYS A 1 92 ? -0.701 10.436 -8.539 1.00 90.69 92 LYS A C 1
ATOM 707 O O . LYS A 1 92 ? -1.122 9.898 -9.552 1.00 90.69 92 LYS A O 1
ATOM 712 N N . ASN A 1 93 ? 0.278 11.342 -8.532 1.00 93.38 93 ASN A N 1
ATOM 713 C CA . ASN A 1 93 ? 0.891 11.910 -9.743 1.00 93.38 93 ASN A CA 1
ATOM 714 C C . ASN A 1 93 ? 2.312 11.373 -9.979 1.00 93.38 93 ASN A C 1
ATOM 716 O O . ASN A 1 93 ? 3.030 11.815 -10.870 1.00 93.38 93 ASN A O 1
ATOM 720 N N . ASN A 1 94 ? 2.749 10.439 -9.139 1.00 96.88 94 ASN A N 1
ATOM 721 C CA . ASN A 1 94 ? 4.071 9.846 -9.214 1.00 96.88 94 ASN A CA 1
ATOM 722 C C . ASN A 1 94 ? 4.238 9.040 -10.507 1.00 96.88 94 ASN A C 1
ATOM 724 O O . ASN A 1 94 ? 3.305 8.382 -10.975 1.00 96.88 94 ASN A O 1
ATOM 728 N N . GLN A 1 95 ? 5.452 9.053 -11.056 1.00 97.88 95 GLN A N 1
ATOM 729 C CA . GLN A 1 95 ? 5.784 8.184 -12.179 1.00 97.88 95 GLN A CA 1
ATOM 730 C C . GLN A 1 95 ? 5.714 6.716 -11.745 1.00 97.88 95 GLN A C 1
ATOM 732 O O . GLN A 1 95 ? 6.230 6.373 -10.677 1.00 97.88 95 GLN A O 1
ATOM 737 N N . TYR A 1 96 ? 5.163 5.844 -12.584 1.00 98.12 96 TYR A N 1
ATOM 738 C CA . TYR A 1 96 ? 5.106 4.405 -12.363 1.00 98.12 96 TYR A CA 1
ATOM 739 C C . TYR A 1 96 ? 5.137 3.603 -13.671 1.00 98.12 96 TYR A C 1
ATOM 741 O O . TYR A 1 96 ? 4.825 4.109 -14.751 1.00 98.12 96 TYR A O 1
ATOM 749 N N . VAL A 1 97 ? 5.473 2.321 -13.540 1.00 98.25 97 VAL A N 1
ATOM 750 C CA . VAL A 1 97 ? 5.292 1.282 -14.559 1.00 98.25 97 VAL A CA 1
ATOM 751 C C . VAL A 1 97 ? 4.764 0.010 -13.895 1.00 98.25 97 VAL A C 1
ATOM 753 O O . VAL A 1 97 ? 5.206 -0.353 -12.801 1.00 98.25 97 VAL A O 1
ATOM 756 N N . VAL A 1 98 ? 3.806 -0.646 -14.547 1.00 97.94 98 VAL A N 1
ATOM 757 C CA . VAL A 1 98 ? 3.203 -1.920 -14.149 1.00 97.94 98 VAL A CA 1
ATOM 758 C C . VAL A 1 98 ? 3.633 -2.987 -15.143 1.00 97.94 98 VAL A C 1
ATOM 760 O O . VAL A 1 98 ? 3.474 -2.835 -16.353 1.00 97.94 98 VAL A O 1
ATOM 763 N N . ILE A 1 99 ? 4.182 -4.068 -14.607 1.00 96.06 99 ILE A N 1
ATOM 764 C CA . ILE A 1 99 ? 4.762 -5.170 -15.361 1.00 96.06 99 ILE A CA 1
ATOM 765 C C . ILE A 1 99 ? 4.070 -6.449 -14.913 1.00 96.06 99 ILE A C 1
ATOM 767 O O . ILE A 1 99 ? 4.116 -6.787 -13.731 1.00 96.06 99 ILE A O 1
ATOM 771 N N . GLN A 1 100 ? 3.429 -7.152 -15.831 1.00 94.56 100 GLN A N 1
ATOM 772 C CA . GLN A 1 100 ? 2.893 -8.484 -15.598 1.00 94.56 100 GLN A CA 1
ATOM 773 C C . GLN A 1 100 ? 3.984 -9.522 -15.857 1.00 94.56 100 GLN A C 1
ATOM 775 O O . GLN A 1 100 ? 4.737 -9.392 -16.818 1.00 94.56 100 GLN A O 1
ATOM 780 N N . HIS A 1 101 ? 4.082 -10.530 -14.992 1.00 91.81 101 HIS A N 1
ATOM 781 C CA . HIS A 1 101 ? 4.910 -11.717 -15.231 1.00 91.81 101 HIS A CA 1
ATOM 782 C C . HIS A 1 101 ? 4.001 -12.910 -15.492 1.00 91.81 101 HIS A C 1
ATOM 784 O O . HIS A 1 101 ? 3.031 -13.119 -14.758 1.00 91.81 101 HIS A O 1
ATOM 790 N N . ASN A 1 102 ? 4.328 -13.684 -16.525 1.00 83.94 102 ASN A N 1
ATOM 791 C CA . ASN A 1 102 ? 3.571 -14.867 -16.944 1.00 83.94 102 ASN A CA 1
ATOM 792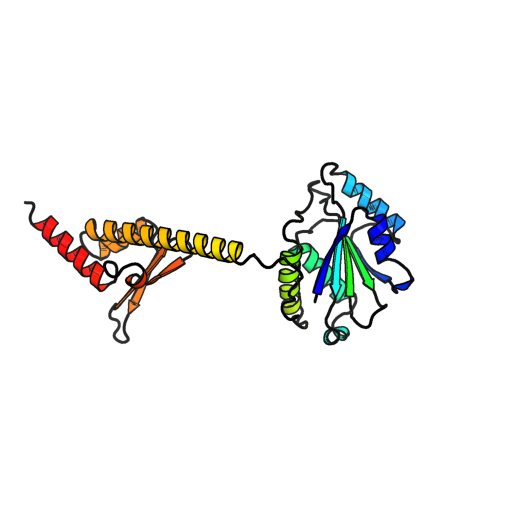 C C . ASN A 1 102 ? 4.337 -16.183 -16.687 1.00 83.94 102 ASN A C 1
ATOM 794 O O . ASN A 1 102 ? 3.857 -17.269 -17.000 1.00 83.94 102 ASN A O 1
ATOM 798 N N . ASP A 1 103 ? 5.506 -16.101 -16.053 1.00 79.12 103 ASP A N 1
ATOM 799 C CA . ASP A 1 103 ? 6.408 -17.215 -15.737 1.00 79.12 103 ASP A CA 1
ATOM 800 C C . ASP A 1 103 ? 5.911 -18.177 -14.644 1.00 79.12 103 ASP A C 1
ATOM 802 O O . ASP A 1 103 ? 6.474 -19.258 -14.455 1.00 79.12 103 ASP A O 1
ATOM 806 N N . THR A 1 104 ? 4.860 -17.817 -13.903 1.00 76.69 104 THR A N 1
ATOM 807 C CA . THR A 1 104 ? 4.313 -18.661 -12.832 1.00 76.69 104 THR A CA 1
ATOM 808 C C . THR A 1 104 ? 2.814 -18.890 -12.980 1.00 76.69 104 THR A C 1
ATOM 810 O O . THR A 1 104 ? 2.083 -18.073 -13.528 1.00 76.69 104 THR A O 1
ATOM 813 N N . LYS A 1 105 ? 2.316 -19.981 -12.379 1.00 75.25 105 LYS A N 1
ATOM 814 C CA . LYS A 1 105 ? 0.873 -20.292 -12.314 1.00 75.25 105 LYS A CA 1
ATOM 815 C C . LYS A 1 105 ? 0.049 -19.264 -11.524 1.00 75.25 105 LYS A C 1
ATOM 817 O O . LYS A 1 105 ? -1.176 -19.339 -11.523 1.00 75.25 105 LYS A O 1
ATOM 822 N N . HIS A 1 106 ? 0.702 -18.362 -10.794 1.00 81.00 106 HIS A N 1
ATOM 823 C CA . HIS A 1 106 ? 0.040 -17.341 -9.997 1.00 81.00 106 HIS A CA 1
ATOM 824 C C . HIS A 1 106 ? 0.037 -16.022 -10.772 1.00 81.00 106 HIS A C 1
ATOM 826 O O . HIS A 1 106 ? 1.117 -15.465 -10.987 1.00 81.00 106 HIS A O 1
ATOM 832 N N . PRO A 1 107 ? -1.139 -15.469 -11.126 1.00 85.12 107 PRO A N 1
ATOM 833 C CA . PRO A 1 107 ? -1.200 -14.145 -11.723 1.00 85.12 107 PRO A CA 1
ATOM 834 C C . PRO A 1 107 ? -0.563 -13.144 -10.764 1.00 85.12 107 PRO A C 1
ATOM 836 O O . PRO A 1 107 ? -0.922 -13.087 -9.580 1.00 85.12 107 PRO A O 1
ATOM 839 N N . HIS A 1 108 ? 0.408 -12.376 -11.245 1.00 92.12 108 HIS A N 1
ATOM 840 C CA . HIS A 1 108 ? 1.033 -11.347 -10.436 1.00 92.12 108 HIS A CA 1
ATOM 841 C C . HIS A 1 108 ? 1.575 -10.204 -11.283 1.00 92.12 108 HIS A C 1
ATOM 843 O O . HIS A 1 108 ? 1.969 -10.371 -12.434 1.00 92.12 108 HIS A O 1
ATOM 849 N N . VAL A 1 109 ? 1.593 -9.024 -10.671 1.00 95.44 109 VAL A N 1
ATOM 850 C CA . VAL A 1 109 ? 2.159 -7.820 -11.276 1.00 95.44 109 VAL A CA 1
ATOM 851 C C . VAL A 1 109 ? 3.216 -7.213 -10.374 1.00 95.44 109 VAL A C 1
ATOM 853 O O . VAL A 1 109 ? 3.155 -7.292 -9.143 1.00 95.44 109 VAL A O 1
ATOM 856 N N . HIS A 1 110 ? 4.186 -6.573 -11.005 1.00 95.06 110 HIS A N 1
ATOM 857 C CA . HIS A 1 110 ? 5.219 -5.766 -10.400 1.00 95.06 110 HIS A CA 1
ATOM 858 C C . HIS A 1 110 ? 4.990 -4.305 -10.757 1.00 95.06 110 HIS A C 1
ATOM 860 O O . HIS A 1 110 ? 4.951 -3.937 -11.923 1.00 95.06 110 HIS A O 1
ATOM 866 N N . ILE A 1 111 ? 4.880 -3.464 -9.738 1.00 96.69 111 ILE A N 1
ATOM 867 C CA . ILE A 1 111 ? 4.698 -2.027 -9.890 1.00 96.69 111 ILE A CA 1
ATOM 868 C C . ILE A 1 111 ? 5.973 -1.351 -9.403 1.00 96.69 111 ILE A C 1
ATOM 870 O O . ILE A 1 111 ? 6.337 -1.473 -8.230 1.00 96.69 111 ILE A O 1
ATOM 874 N N . VAL A 1 112 ? 6.661 -0.647 -10.294 1.00 96.31 112 VAL A N 1
ATOM 875 C CA . VAL A 1 112 ? 7.804 0.201 -9.943 1.00 96.31 112 VAL A CA 1
ATOM 876 C C . VAL A 1 112 ? 7.320 1.641 -9.961 1.00 96.31 112 VAL A C 1
ATOM 878 O O . VAL A 1 112 ? 6.793 2.092 -10.972 1.00 96.31 112 VAL A O 1
ATOM 881 N N . VAL A 1 113 ? 7.474 2.357 -8.849 1.00 97.06 113 VAL A N 1
ATOM 882 C CA . VAL A 1 113 ? 7.027 3.748 -8.706 1.00 97.06 113 VAL A CA 1
ATOM 883 C C . VAL A 1 113 ? 8.158 4.623 -8.171 1.00 97.06 113 VAL A C 1
ATOM 885 O O . VAL A 1 113 ? 8.938 4.217 -7.302 1.00 97.06 113 VAL A O 1
ATOM 888 N N . ASN A 1 114 ? 8.242 5.842 -8.696 1.00 96.50 114 ASN A N 1
ATOM 889 C CA . ASN A 1 114 ? 9.110 6.887 -8.177 1.00 96.50 114 ASN A CA 1
ATOM 890 C C . ASN A 1 114 ? 8.441 7.551 -6.977 1.00 96.50 114 ASN A C 1
ATOM 892 O O 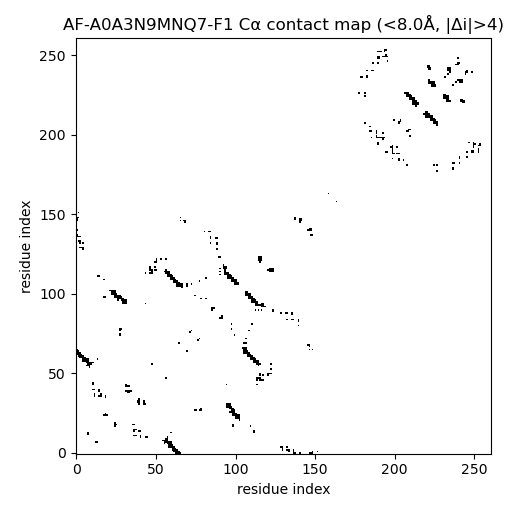. ASN A 1 114 ? 7.338 8.078 -7.090 1.00 96.50 114 ASN A O 1
ATOM 896 N N . ARG A 1 115 ? 9.100 7.561 -5.819 1.00 95.06 115 ARG A N 1
ATOM 897 C CA . ARG A 1 115 ? 8.563 8.210 -4.618 1.00 95.06 115 ARG A CA 1
ATOM 898 C C . ARG A 1 115 ? 8.495 9.721 -4.727 1.00 95.06 115 ARG A C 1
ATOM 900 O O . ARG A 1 115 ? 7.707 10.315 -3.994 1.00 95.06 115 ARG A O 1
ATOM 907 N N . ILE A 1 116 ? 9.296 10.326 -5.598 1.00 95.38 116 ILE A N 1
ATOM 908 C CA . ILE A 1 116 ? 9.305 11.771 -5.787 1.00 95.38 116 ILE A CA 1
ATOM 909 C C . ILE A 1 116 ? 8.094 12.155 -6.625 1.00 95.38 116 ILE A C 1
ATOM 911 O O . ILE A 1 116 ? 7.909 11.667 -7.741 1.00 95.38 116 ILE A O 1
ATOM 915 N N . ASN A 1 117 ? 7.238 12.991 -6.048 1.00 94.94 117 ASN A N 1
ATOM 916 C CA . ASN A 1 117 ? 6.143 13.603 -6.774 1.00 94.94 117 ASN A CA 1
ATOM 917 C C . ASN A 1 117 ? 6.725 14.719 -7.668 1.00 94.94 117 ASN A C 1
ATOM 919 O O . ASN A 1 117 ? 7.429 15.584 -7.141 1.00 94.94 117 ASN A O 1
ATOM 923 N N . PRO A 1 118 ? 6.472 14.692 -8.989 1.00 93.88 118 PRO A N 1
ATOM 924 C CA . PRO A 1 118 ? 7.050 15.660 -9.921 1.00 93.88 118 PRO A CA 1
ATOM 925 C C . PRO A 1 118 ? 6.538 17.092 -9.711 1.00 93.88 118 PRO A C 1
ATOM 927 O O . PRO A 1 118 ? 7.259 18.031 -10.025 1.00 93.88 118 PRO A O 1
ATOM 930 N N . ASP A 1 119 ? 5.336 17.265 -9.155 1.00 93.38 119 ASP A N 1
ATOM 931 C CA . ASP A 1 119 ? 4.707 18.576 -8.962 1.00 93.38 119 ASP A CA 1
ATOM 932 C C . ASP A 1 119 ? 5.198 19.256 -7.679 1.00 93.38 119 ASP A C 1
ATOM 934 O O . ASP A 1 119 ? 5.411 20.464 -7.637 1.00 93.38 119 ASP A O 1
ATOM 938 N N . THR A 1 120 ? 5.362 18.481 -6.603 1.00 93.88 120 THR A N 1
ATOM 939 C CA . THR A 1 120 ? 5.735 19.012 -5.280 1.00 93.88 120 THR A CA 1
ATOM 940 C C . THR A 1 120 ? 7.218 18.857 -4.964 1.00 93.88 120 THR A C 1
ATOM 942 O O . THR A 1 120 ? 7.685 19.380 -3.952 1.00 93.88 120 THR A O 1
ATOM 945 N N . CYS A 1 121 ? 7.952 18.080 -5.763 1.00 93.56 121 CYS A N 1
ATOM 946 C CA . CYS A 1 121 ? 9.330 17.660 -5.503 1.00 93.56 121 CYS A CA 1
ATOM 947 C C . CYS A 1 121 ? 9.512 16.974 -4.133 1.00 93.56 121 CYS A C 1
ATOM 949 O O . CYS A 1 121 ? 10.622 16.910 -3.600 1.00 93.56 121 CYS A O 1
ATOM 951 N N . THR A 1 122 ? 8.444 16.448 -3.522 1.00 93.19 122 THR A N 1
ATOM 952 C CA . THR A 1 122 ? 8.497 15.765 -2.219 1.00 93.19 122 THR A CA 1
ATOM 953 C C . THR A 1 122 ? 8.377 14.255 -2.368 1.00 93.19 122 THR A C 1
ATOM 955 O O . THR A 1 122 ? 7.744 13.743 -3.291 1.00 93.19 122 THR A O 1
ATOM 958 N N . ALA A 1 123 ? 9.004 13.522 -1.446 1.00 92.88 123 ALA A N 1
ATOM 959 C CA . ALA A 1 123 ? 8.901 12.072 -1.396 1.00 92.88 123 ALA A CA 1
ATOM 960 C C . ALA A 1 123 ? 7.626 11.640 -0.656 1.00 92.88 123 ALA A C 1
ATOM 962 O O . ALA A 1 123 ? 7.363 12.100 0.457 1.00 92.88 123 ALA A O 1
ATOM 963 N N . VAL A 1 124 ? 6.873 10.698 -1.226 1.00 92.75 124 VAL A N 1
ATOM 964 C CA . VAL A 1 124 ? 5.791 10.001 -0.510 1.00 92.75 124 VAL A CA 1
ATOM 965 C C . VAL A 1 124 ? 6.390 9.224 0.668 1.00 92.75 124 VAL A C 1
ATOM 967 O O . VAL A 1 124 ? 7.403 8.543 0.501 1.00 92.75 124 VAL A O 1
ATOM 970 N N . SER A 1 125 ? 5.787 9.322 1.857 1.00 87.94 125 SER A N 1
ATOM 971 C CA . SER A 1 125 ? 6.258 8.637 3.074 1.00 87.94 125 SER A CA 1
ATOM 972 C C . SER A 1 125 ? 6.319 7.115 2.896 1.00 87.94 125 SER A C 1
ATOM 974 O O . SER A 1 125 ? 5.392 6.513 2.360 1.00 87.94 125 SER A O 1
ATOM 976 N N . ASP A 1 126 ? 7.400 6.495 3.377 1.00 83.44 126 ASP A N 1
ATOM 977 C CA . ASP A 1 126 ? 7.608 5.041 3.409 1.00 83.44 126 ASP A CA 1
ATOM 978 C C . ASP A 1 126 ? 7.312 4.408 4.779 1.00 83.44 126 ASP A C 1
ATOM 980 O O . ASP A 1 126 ? 7.578 3.224 5.006 1.00 83.44 126 ASP A O 1
ATOM 984 N N . SER A 1 127 ? 6.717 5.170 5.696 1.00 81.81 127 SER A N 1
ATOM 985 C CA . SER A 1 127 ? 6.326 4.669 7.011 1.00 81.81 127 SER A CA 1
ATOM 986 C C . SER A 1 127 ? 5.167 3.678 6.903 1.00 81.81 127 SER A C 1
ATOM 988 O O . SER A 1 127 ? 4.147 3.945 6.267 1.00 81.81 127 SER A O 1
ATOM 990 N N . ASN A 1 128 ? 5.296 2.531 7.577 1.00 82.50 128 ASN A N 1
ATOM 991 C CA . ASN A 1 128 ? 4.248 1.509 7.703 1.00 82.50 128 ASN A CA 1
ATOM 992 C C . ASN A 1 128 ? 3.665 0.991 6.370 1.00 82.50 128 ASN A C 1
ATOM 994 O O . ASN A 1 128 ? 2.554 0.459 6.344 1.00 82.50 128 ASN A O 1
ATOM 998 N N . GLU A 1 129 ? 4.406 1.078 5.259 1.00 84.81 129 GLU A N 1
ATOM 999 C CA . GLU A 1 129 ? 3.908 0.706 3.924 1.00 84.81 129 GLU A CA 1
ATOM 1000 C C . GLU A 1 129 ? 3.456 -0.748 3.813 1.00 84.81 129 GLU A C 1
ATOM 1002 O O . GLU A 1 129 ? 2.510 -1.034 3.089 1.00 84.81 129 GLU A O 1
ATOM 1007 N N . LYS A 1 130 ? 4.093 -1.675 4.537 1.00 82.19 130 LYS A N 1
ATOM 1008 C CA . LYS A 1 130 ? 3.670 -3.084 4.547 1.00 82.19 130 LYS A CA 1
ATOM 1009 C C . LYS A 1 130 ? 2.268 -3.236 5.143 1.00 82.19 130 LYS A C 1
ATOM 1011 O O . LYS A 1 130 ? 1.430 -3.923 4.569 1.00 82.19 130 LYS A O 1
ATOM 1016 N N . VAL A 1 131 ? 2.005 -2.554 6.260 1.00 82.00 131 VAL A N 1
ATOM 1017 C CA . VAL A 1 131 ? 0.700 -2.567 6.942 1.00 82.00 131 VAL A CA 1
ATOM 1018 C C . VAL A 1 131 ? -0.345 -1.860 6.084 1.00 82.00 131 VAL A C 1
ATOM 1020 O O . VAL A 1 131 ? -1.421 -2.403 5.835 1.00 82.00 131 VAL A O 1
ATOM 1023 N N . LYS A 1 132 ? -0.003 -0.671 5.573 1.00 88.19 132 LYS A N 1
ATOM 1024 C CA . LYS A 1 132 ? -0.870 0.114 4.691 1.00 88.19 132 LYS A CA 1
ATOM 1025 C C . LYS A 1 132 ? -1.217 -0.666 3.419 1.00 88.19 132 LYS A C 1
ATOM 1027 O O . LYS A 1 132 ? -2.391 -0.782 3.086 1.00 88.19 132 LYS A O 1
ATOM 1032 N N . GLY A 1 133 ? -0.219 -1.261 2.770 1.00 90.00 133 GLY A N 1
ATOM 1033 C CA . GLY A 1 133 ? -0.372 -2.069 1.564 1.00 90.00 133 GLY A CA 1
ATOM 1034 C C . GLY A 1 133 ? -1.228 -3.311 1.796 1.00 90.00 133 GLY A C 1
ATOM 1035 O O . GLY A 1 133 ? -2.121 -3.574 1.002 1.00 90.00 133 GLY A O 1
ATOM 1036 N N . ALA A 1 134 ? -1.034 -4.034 2.905 1.00 87.44 134 ALA A N 1
ATOM 1037 C CA . ALA A 1 134 ? -1.862 -5.194 3.250 1.00 87.44 134 ALA A CA 1
ATOM 1038 C C . ALA A 1 134 ? -3.327 -4.825 3.538 1.00 87.44 134 ALA A C 1
ATOM 1040 O O . ALA A 1 134 ? -4.236 -5.587 3.209 1.00 87.44 134 ALA A O 1
ATOM 1041 N N . ARG A 1 135 ? -3.582 -3.661 4.149 1.00 89.31 135 ARG A N 1
ATOM 1042 C CA . ARG A 1 135 ? -4.949 -3.150 4.332 1.00 89.31 135 ARG A CA 1
ATOM 1043 C C . ARG A 1 135 ? -5.587 -2.781 2.992 1.00 89.31 135 ARG A C 1
ATOM 1045 O O . ARG A 1 135 ? -6.684 -3.246 2.704 1.00 89.31 135 ARG A O 1
ATOM 1052 N N . ILE A 1 136 ? -4.885 -2.000 2.171 1.00 93.31 136 ILE A N 1
ATOM 1053 C CA . ILE A 1 136 ? -5.365 -1.561 0.852 1.00 93.31 136 ILE A CA 1
ATOM 1054 C C . ILE A 1 136 ? -5.615 -2.755 -0.064 1.00 93.31 136 ILE A C 1
ATOM 1056 O O . ILE A 1 136 ? -6.613 -2.779 -0.774 1.00 93.31 136 ILE A O 1
ATOM 1060 N N . ALA A 1 137 ? -4.751 -3.771 -0.016 1.00 91.19 137 ALA A N 1
ATOM 1061 C CA . ALA A 1 137 ? -4.934 -4.977 -0.803 1.00 91.19 137 ALA A CA 1
ATOM 1062 C C . ALA A 1 137 ? -6.277 -5.652 -0.507 1.00 91.19 137 ALA A C 1
ATOM 1064 O O . ALA A 1 137 ? -6.998 -5.996 -1.435 1.00 91.19 137 ALA A O 1
ATOM 1065 N N . ARG A 1 138 ? -6.651 -5.741 0.775 1.00 89.38 138 ARG A N 1
ATOM 1066 C CA . ARG A 1 138 ? -7.939 -6.300 1.205 1.00 89.38 138 ARG A CA 1
ATOM 1067 C C . ARG A 1 138 ? -9.141 -5.453 0.802 1.00 89.38 138 ARG A C 1
ATOM 1069 O O . ARG A 1 138 ? -10.224 -5.984 0.582 1.00 89.38 138 ARG A O 1
ATOM 1076 N N . GLU A 1 139 ? -8.978 -4.136 0.744 1.00 92.50 139 GLU A N 1
ATOM 1077 C CA . GLU A 1 139 ? -10.017 -3.239 0.229 1.00 92.50 139 GLU A CA 1
ATOM 1078 C C . GLU A 1 139 ? -10.238 -3.464 -1.266 1.00 92.50 139 GLU A C 1
ATOM 1080 O O . GLU A 1 139 ? -11.373 -3.666 -1.679 1.00 92.50 139 GLU A O 1
ATOM 1085 N N . ILE A 1 140 ? -9.158 -3.526 -2.045 1.00 95.00 140 ILE A N 1
ATOM 1086 C CA . ILE A 1 140 ? -9.218 -3.775 -3.488 1.00 95.00 140 ILE A CA 1
ATOM 1087 C C . ILE A 1 140 ? -9.793 -5.160 -3.791 1.00 95.00 140 ILE A C 1
ATOM 1089 O O . ILE A 1 140 ? -10.631 -5.288 -4.675 1.00 95.00 140 ILE A O 1
ATOM 1093 N N . GLU A 1 141 ? -9.405 -6.198 -3.043 1.00 92.75 141 GLU A N 1
ATOM 1094 C CA . GLU A 1 141 ? -9.992 -7.534 -3.205 1.00 92.75 141 GLU A CA 1
ATOM 1095 C C . GLU A 1 141 ? -11.520 -7.501 -3.082 1.00 92.75 141 GLU A C 1
ATOM 1097 O O . GLU A 1 141 ? -12.213 -8.106 -3.895 1.00 92.75 141 GLU A O 1
ATOM 1102 N N . ARG A 1 142 ? -12.047 -6.755 -2.102 1.00 93.38 142 ARG A N 1
ATOM 1103 C CA . ARG A 1 142 ? -13.493 -6.587 -1.915 1.00 93.38 142 ARG A CA 1
ATOM 1104 C C . ARG A 1 142 ? -14.138 -5.776 -3.035 1.00 93.38 142 ARG A C 1
ATOM 1106 O O . ARG A 1 142 ? -15.200 -6.163 -3.508 1.00 93.38 142 ARG A O 1
ATOM 1113 N N . GLU A 1 143 ? -13.510 -4.683 -3.458 1.00 94.31 143 GLU A N 1
ATOM 1114 C CA . GLU A 1 143 ? -14.022 -3.804 -4.523 1.00 94.31 143 GLU A CA 1
ATOM 1115 C C . GLU A 1 143 ? -14.124 -4.518 -5.875 1.00 94.31 143 GLU A C 1
ATOM 1117 O O . GLU A 1 143 ? -15.086 -4.314 -6.609 1.00 94.31 143 GLU A O 1
ATOM 1122 N N . TYR A 1 144 ? -13.163 -5.389 -6.180 1.00 93.94 144 TYR A N 1
ATOM 1123 C CA . TYR A 1 144 ? -13.080 -6.104 -7.454 1.00 93.94 144 TYR A CA 1
ATOM 1124 C C . TYR A 1 144 ? -13.678 -7.523 -7.405 1.00 93.94 144 TYR A C 1
ATOM 1126 O O . TYR A 1 144 ? -13.570 -8.265 -8.380 1.00 93.94 144 TYR A O 1
ATOM 1134 N N . GLY A 1 145 ? -14.297 -7.931 -6.289 1.00 92.88 145 GLY A N 1
ATOM 1135 C CA . GLY A 1 145 ? -14.891 -9.270 -6.151 1.00 92.88 145 GLY A CA 1
ATOM 1136 C C . GLY A 1 145 ? -13.870 -10.412 -6.273 1.00 92.88 145 GLY A C 1
ATOM 1137 O O . GLY A 1 145 ? -14.173 -11.485 -6.811 1.00 92.88 145 GLY A O 1
ATOM 1138 N N . LEU A 1 146 ? -12.642 -10.169 -5.816 1.00 92.81 146 LEU A N 1
ATOM 1139 C CA . LEU A 1 146 ? -11.550 -11.137 -5.809 1.00 92.81 146 LEU A CA 1
ATOM 1140 C C . LEU A 1 146 ? -11.547 -11.943 -4.509 1.00 92.81 146 LEU A C 1
ATOM 1142 O O . LEU A 1 146 ? -12.156 -11.573 -3.502 1.00 92.81 146 LEU A O 1
ATOM 1146 N N . THR A 1 147 ? -10.805 -13.044 -4.516 1.00 90.00 147 THR A N 1
ATOM 1147 C CA . THR A 1 147 ? -10.570 -13.850 -3.323 1.00 90.00 147 THR A CA 1
ATOM 1148 C C . THR A 1 147 ? -9.830 -13.015 -2.284 1.00 90.00 147 THR A C 1
ATOM 1150 O O . THR A 1 147 ? -8.661 -12.656 -2.464 1.00 90.00 147 THR A O 1
ATOM 1153 N N . VAL A 1 148 ? -10.509 -12.735 -1.169 1.00 85.81 148 VAL A N 1
ATOM 1154 C CA . VAL A 1 148 ? -9.907 -12.048 -0.026 1.00 85.81 148 VAL A CA 1
ATOM 1155 C C . VAL A 1 148 ? -8.890 -12.985 0.610 1.00 85.81 148 VAL A C 1
ATOM 1157 O O . VAL A 1 148 ? -9.257 -14.028 1.158 1.00 85.81 148 VAL A O 1
ATOM 1160 N N . ALA A 1 149 ? -7.605 -12.642 0.522 1.00 71.38 149 ALA A N 1
ATOM 1161 C CA . ALA A 1 149 ? -6.573 -13.479 1.111 1.00 71.38 149 ALA A CA 1
ATOM 1162 C C . ALA A 1 149 ? -6.748 -13.528 2.643 1.00 71.38 149 ALA A C 1
ATOM 1164 O O . ALA A 1 149 ? -7.002 -12.488 3.266 1.00 71.38 149 ALA A O 1
ATOM 1165 N N . PRO A 1 150 ? -6.588 -14.706 3.281 1.00 64.81 150 PRO A N 1
ATOM 1166 C CA . PRO A 1 150 ? -6.556 -14.786 4.734 1.00 64.81 150 PRO A CA 1
ATOM 1167 C C . PRO A 1 150 ? -5.451 -13.871 5.258 1.00 64.81 150 PRO A C 1
ATOM 1169 O O . PRO A 1 150 ? -4.420 -13.696 4.603 1.00 64.81 150 PRO A O 1
ATOM 1172 N N . GLU A 1 151 ? -5.678 -13.265 6.425 1.00 54.88 151 GLU A N 1
ATOM 1173 C CA . GLU A 1 151 ? -4.766 -12.281 7.000 1.00 54.88 151 GLU A CA 1
ATOM 1174 C C . GLU A 1 151 ? -3.368 -12.890 7.140 1.00 54.88 151 GLU A C 1
ATOM 1176 O O . GLU A 1 151 ? -3.088 -13.691 8.034 1.00 54.88 151 GLU A O 1
ATOM 1181 N N . GLN A 1 152 ? -2.481 -12.552 6.201 1.00 49.25 152 GLN A N 1
ATOM 1182 C CA . GLN A 1 152 ? -1.125 -13.046 6.261 1.00 49.25 152 GLN A CA 1
ATOM 1183 C C . GLN A 1 152 ? -0.465 -12.419 7.475 1.00 49.25 152 GLN A C 1
ATOM 1185 O O . GLN A 1 152 ? -0.318 -11.196 7.564 1.00 49.25 152 GLN A O 1
ATOM 1190 N N . ARG A 1 153 ? -0.003 -13.287 8.378 1.00 43.56 153 ARG A N 1
ATOM 1191 C CA . ARG A 1 153 ? 1.060 -12.984 9.332 1.00 43.56 153 ARG A CA 1
ATOM 1192 C C . ARG A 1 153 ? 2.317 -12.666 8.524 1.00 43.56 153 ARG A C 1
ATOM 1194 O O . ARG A 1 153 ? 3.222 -13.482 8.394 1.00 43.56 153 ARG A O 1
ATOM 1201 N N . THR A 1 154 ? 2.344 -11.492 7.899 1.00 41.62 154 THR A N 1
ATOM 1202 C CA . THR A 1 154 ? 3.579 -10.899 7.399 1.00 41.62 154 THR A CA 1
ATOM 1203 C C . THR A 1 154 ? 4.552 -10.925 8.574 1.00 41.62 154 THR A C 1
ATOM 1205 O O . THR A 1 154 ? 4.123 -10.694 9.703 1.00 41.62 154 THR A O 1
ATOM 1208 N N . GLY A 1 155 ? 5.815 -11.297 8.342 1.00 43.53 155 GLY A N 1
ATOM 1209 C CA . GLY A 1 155 ? 6.874 -11.420 9.358 1.00 43.53 155 GLY A CA 1
ATOM 1210 C C . GLY A 1 155 ? 7.255 -10.089 10.018 1.00 43.53 155 GLY A C 1
ATOM 1211 O O . GLY A 1 155 ? 8.414 -9.689 10.034 1.00 43.53 155 GLY A O 1
ATOM 1212 N N . ILE A 1 156 ? 6.253 -9.366 10.498 1.00 45.53 156 ILE A N 1
ATOM 1213 C CA . ILE A 1 156 ? 6.306 -8.270 11.437 1.00 45.53 156 ILE A CA 1
ATOM 1214 C C . ILE A 1 156 ? 6.739 -8.925 12.748 1.00 45.53 156 ILE A C 1
ATOM 1216 O O . ILE A 1 156 ? 6.156 -9.935 13.155 1.00 45.53 156 ILE A O 1
ATOM 1220 N N . LYS A 1 157 ? 7.752 -8.363 13.421 1.00 41.75 157 LYS A N 1
ATOM 1221 C CA . LYS A 1 157 ? 7.826 -8.510 14.877 1.00 41.75 157 LYS A CA 1
ATOM 1222 C C . LYS A 1 157 ? 6.411 -8.238 15.368 1.00 41.75 157 LYS A C 1
ATOM 1224 O O . LYS A 1 157 ? 5.919 -7.137 15.137 1.00 41.75 157 LYS A O 1
ATOM 1229 N N . GLN A 1 158 ? 5.743 -9.240 15.941 1.00 46.28 158 GLN A N 1
ATOM 1230 C CA . GLN A 1 158 ? 4.520 -8.980 16.691 1.00 46.28 158 GLN A CA 1
ATOM 1231 C C . GLN A 1 158 ? 4.781 -7.730 17.526 1.00 46.28 158 GLN A C 1
ATOM 1233 O O . GLN A 1 158 ? 5.882 -7.632 18.081 1.00 46.28 158 GLN A O 1
ATOM 1238 N N . GLU A 1 159 ? 3.811 -6.805 17.589 1.00 49.62 159 GLU A N 1
ATOM 1239 C CA . GLU A 1 159 ? 3.782 -5.853 18.700 1.00 49.62 159 GLU A CA 1
ATOM 1240 C C . GLU A 1 159 ? 4.159 -6.672 19.921 1.00 49.62 159 GLU A C 1
ATOM 1242 O O . GLU A 1 159 ? 3.507 -7.688 20.216 1.00 49.62 159 GLU A O 1
ATOM 1247 N N . SER A 1 160 ? 5.294 -6.332 20.528 1.00 58.34 160 SER A N 1
ATOM 1248 C CA . SER A 1 160 ? 5.756 -7.113 21.658 1.00 58.34 160 SER A CA 1
ATOM 1249 C C . SER A 1 160 ? 4.609 -7.137 22.661 1.00 58.34 160 SER A C 1
ATOM 1251 O O . SER A 1 160 ? 3.800 -6.204 22.730 1.00 58.34 160 SER A O 1
ATOM 1253 N N . LYS A 1 161 ? 4.497 -8.204 23.452 1.00 58.56 161 LYS A N 1
ATOM 1254 C CA . LYS A 1 161 ? 3.505 -8.234 24.532 1.00 58.56 161 LYS A CA 1
ATOM 1255 C C . LYS A 1 161 ? 3.542 -6.920 25.338 1.00 58.56 161 LYS A C 1
ATOM 1257 O O . LYS A 1 161 ? 2.487 -6.403 25.679 1.00 58.56 161 LYS A O 1
ATOM 1262 N N . ALA A 1 162 ? 4.733 -6.333 25.496 1.00 62.56 162 ALA A N 1
ATOM 1263 C CA . ALA A 1 162 ? 4.951 -5.015 26.079 1.00 62.56 162 ALA A CA 1
ATOM 1264 C C . ALA A 1 162 ? 4.323 -3.848 25.287 1.00 62.56 162 ALA A C 1
ATOM 1266 O O . ALA A 1 162 ? 3.652 -3.029 25.897 1.00 62.56 162 ALA A O 1
ATOM 1267 N N . GLU A 1 163 ? 4.469 -3.764 23.962 1.00 58.56 163 GLU A N 1
ATOM 1268 C CA . GLU A 1 163 ? 3.835 -2.713 23.137 1.00 58.56 163 GLU A CA 1
ATOM 1269 C C . GLU A 1 163 ? 2.306 -2.821 23.147 1.00 58.56 163 GLU A C 1
ATOM 1271 O O . GLU A 1 163 ? 1.611 -1.819 23.320 1.00 58.56 163 GLU A O 1
ATOM 1276 N N . ARG A 1 164 ? 1.765 -4.042 23.051 1.00 66.38 164 ARG A N 1
ATOM 1277 C CA . ARG A 1 164 ? 0.315 -4.277 23.124 1.00 66.38 164 ARG A CA 1
ATOM 1278 C C . ARG A 1 164 ? -0.241 -3.953 24.509 1.00 66.38 164 ARG A C 1
ATOM 1280 O O . ARG A 1 164 ? -1.332 -3.397 24.627 1.00 66.38 164 ARG A O 1
ATOM 1287 N N . GLU A 1 165 ? 0.487 -4.306 25.565 1.00 68.69 165 GLU A N 1
ATOM 1288 C CA . GLU A 1 165 ? 0.137 -3.933 26.936 1.00 68.69 165 GLU A CA 1
ATOM 1289 C C . GLU A 1 165 ? 0.263 -2.426 27.161 1.00 68.69 165 GLU A C 1
ATOM 1291 O O . GLU A 1 165 ? -0.610 -1.848 27.798 1.00 68.69 165 GLU A O 1
ATOM 1296 N N . MET A 1 166 ? 1.285 -1.772 26.609 1.00 67.75 166 MET A N 1
ATOM 1297 C CA . MET A 1 166 ? 1.479 -0.327 26.714 1.00 67.75 166 MET A CA 1
ATOM 1298 C C . MET A 1 166 ? 0.353 0.430 26.015 1.00 67.75 166 MET A C 1
ATOM 1300 O O . MET A 1 166 ? -0.227 1.330 26.612 1.00 67.75 166 MET A O 1
ATOM 1304 N N . LYS A 1 167 ? -0.037 0.016 24.807 1.00 66.50 167 LYS A N 1
ATOM 1305 C CA . LYS A 1 167 ? -1.159 0.615 24.079 1.00 66.50 167 LYS A CA 1
ATOM 1306 C C . LYS A 1 167 ? -2.489 0.416 24.803 1.00 66.50 167 LYS A C 1
ATOM 1308 O O . LYS A 1 167 ? -3.212 1.383 24.999 1.00 66.50 167 LYS A O 1
ATOM 1313 N N . LYS A 1 168 ? -2.767 -0.794 25.306 1.00 67.31 168 LYS A N 1
ATOM 1314 C CA . LYS A 1 168 ? -3.948 -1.051 26.153 1.00 67.31 168 LYS A CA 1
ATOM 1315 C C . LYS A 1 168 ? -3.939 -0.233 27.444 1.00 67.31 168 LYS A C 1
ATOM 1317 O O . LYS A 1 168 ? -4.996 0.181 27.906 1.00 67.31 168 LYS A O 1
ATOM 1322 N N . ARG A 1 169 ? -2.765 -0.009 28.046 1.00 68.06 169 ARG A N 1
ATOM 1323 C CA . ARG A 1 169 ? -2.620 0.858 29.224 1.00 68.06 169 ARG A CA 1
ATOM 1324 C C . ARG A 1 169 ? -2.891 2.314 28.868 1.00 68.06 169 ARG A C 1
ATOM 1326 O O . ARG A 1 169 ? -3.590 2.965 29.630 1.00 68.06 169 ARG A O 1
ATOM 1333 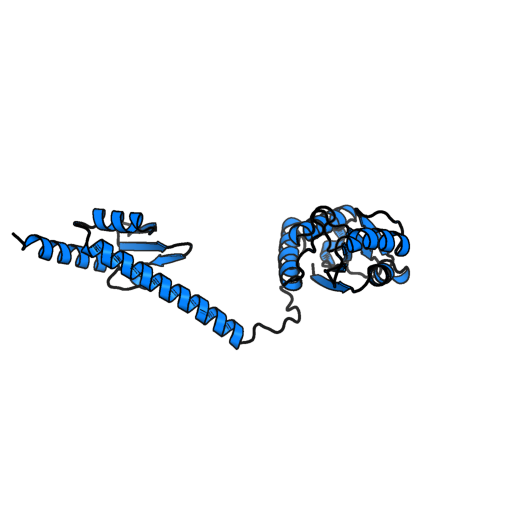N N . ILE A 1 170 ? -2.385 2.808 27.737 1.00 66.44 170 ILE A N 1
ATOM 1334 C CA . ILE A 1 170 ? -2.631 4.179 27.264 1.00 66.44 170 ILE A CA 1
ATOM 1335 C C . ILE A 1 170 ? -4.118 4.364 26.949 1.00 66.44 170 ILE A C 1
ATOM 1337 O O . ILE A 1 170 ? -4.746 5.226 27.549 1.00 66.44 170 ILE A O 1
ATOM 1341 N N . GLU A 1 171 ? -4.711 3.494 26.128 1.00 66.38 171 GLU A N 1
ATOM 1342 C CA . GLU A 1 171 ? -6.142 3.528 25.789 1.00 66.38 171 GLU A CA 1
ATOM 1343 C C . GLU A 1 171 ? -7.028 3.417 27.039 1.00 66.38 171 GLU A C 1
ATOM 1345 O O . GLU A 1 171 ? -7.999 4.160 27.178 1.00 66.38 171 GLU A O 1
ATOM 1350 N N . GLY A 1 172 ? -6.671 2.539 27.985 1.00 69.06 172 GLY A N 1
ATOM 1351 C CA . GLY A 1 172 ? -7.366 2.413 29.266 1.00 69.06 172 GLY A CA 1
ATOM 1352 C C . GLY A 1 172 ? -7.175 3.622 30.190 1.00 69.06 172 GLY A C 1
ATOM 1353 O O . GLY A 1 172 ? -8.079 3.952 30.955 1.00 69.06 172 GLY A O 1
ATOM 1354 N N . THR A 1 173 ? -6.036 4.315 30.111 1.00 71.00 173 THR A N 1
ATOM 1355 C CA . THR A 1 173 ? -5.777 5.559 30.857 1.00 71.00 173 THR A CA 1
ATOM 1356 C C . THR A 1 173 ? -6.556 6.726 30.257 1.00 71.00 173 THR A C 1
ATOM 1358 O O . THR A 1 173 ? -7.138 7.508 31.005 1.00 71.00 173 THR A O 1
ATOM 1361 N N . GLU A 1 174 ? -6.636 6.820 28.930 1.00 74.94 174 GLU A N 1
ATOM 1362 C CA . GLU A 1 174 ? -7.467 7.800 28.224 1.00 74.94 174 GLU A CA 1
ATOM 1363 C C . GLU A 1 174 ? -8.953 7.564 28.505 1.00 74.94 174 GLU A C 1
ATOM 1365 O O . GLU A 1 174 ? -9.664 8.498 28.862 1.00 74.94 174 GLU A O 1
ATOM 1370 N N . GLU A 1 175 ? -9.415 6.310 28.444 1.00 77.31 175 GLU A N 1
ATOM 1371 C CA . GLU A 1 175 ? -10.794 5.951 28.791 1.00 77.31 175 GLU A CA 1
ATOM 1372 C C . GLU A 1 175 ? -11.106 6.284 30.256 1.00 77.31 175 GLU A C 1
ATOM 1374 O O . GLU A 1 175 ? -12.170 6.823 30.559 1.00 77.31 175 GLU A O 1
ATOM 1379 N N . LYS A 1 176 ? -10.182 6.001 31.183 1.00 80.31 176 LYS A N 1
ATOM 1380 C CA . LYS A 1 176 ? -10.354 6.341 32.599 1.00 80.31 176 LYS A CA 1
ATOM 1381 C C . LYS A 1 176 ? -10.419 7.857 32.809 1.00 80.31 176 LYS A C 1
ATOM 1383 O O . LYS A 1 176 ? -11.335 8.321 33.484 1.00 80.31 176 LYS A O 1
ATOM 1388 N N . THR A 1 177 ? -9.502 8.607 32.200 1.00 84.38 177 THR A N 1
ATOM 1389 C CA . THR A 1 177 ? -9.469 10.077 32.263 1.00 84.38 177 THR A CA 1
ATOM 1390 C C . THR A 1 177 ? -10.762 10.673 31.704 1.00 84.38 177 THR A C 1
ATOM 1392 O O . THR A 1 177 ? -11.382 11.511 32.351 1.00 84.38 177 THR A O 1
ATOM 1395 N N . GLU A 1 178 ? -11.237 10.187 30.555 1.00 87.44 178 GLU A N 1
ATOM 1396 C CA . GLU A 1 178 ? -12.473 10.668 29.930 1.00 87.44 178 GLU A CA 1
ATOM 1397 C C . GLU A 1 178 ? -13.711 10.359 30.788 1.00 87.44 178 GLU A C 1
ATOM 1399 O O . GLU A 1 178 ? -14.562 11.226 30.989 1.00 87.44 178 GLU A O 1
ATOM 1404 N N . LYS A 1 179 ? -13.794 9.160 31.382 1.00 90.06 179 LYS A N 1
ATOM 1405 C CA . LYS A 1 179 ? -14.860 8.809 32.336 1.00 90.06 179 LYS A CA 1
ATOM 1406 C C . LYS A 1 179 ? -14.844 9.698 33.583 1.00 90.06 179 LYS A C 1
ATOM 1408 O O . LYS A 1 179 ? -15.913 10.088 34.058 1.00 90.06 179 LYS A O 1
ATOM 1413 N N . GLU A 1 180 ? -13.666 10.037 34.106 1.00 89.12 180 GLU A N 1
ATOM 1414 C CA . GLU A 1 180 ? -13.509 10.977 35.224 1.00 89.12 180 GLU A CA 1
ATOM 1415 C C . GLU A 1 180 ? -13.948 12.397 34.833 1.00 89.12 180 GLU A C 1
ATOM 1417 O O . GLU A 1 180 ? -14.683 13.036 35.592 1.00 89.12 180 GLU A O 1
ATOM 1422 N N . THR A 1 181 ? -13.601 12.858 33.625 1.00 91.19 181 THR A N 1
ATOM 1423 C CA . THR A 1 181 ? -14.077 14.134 33.070 1.00 91.19 181 THR A CA 1
ATOM 1424 C C . THR A 1 181 ? -15.601 14.159 32.960 1.00 91.19 181 THR A C 1
ATOM 1426 O O . THR A 1 181 ? -16.238 15.059 33.511 1.00 91.19 181 THR A O 1
ATOM 1429 N N . ILE A 1 182 ? -16.209 13.142 32.336 1.00 93.12 182 ILE A N 1
ATOM 1430 C CA . ILE A 1 182 ? -17.669 13.031 32.201 1.00 93.12 182 ILE A CA 1
ATOM 1431 C C . ILE A 1 182 ? -18.339 13.042 33.580 1.00 93.12 182 ILE A C 1
ATOM 1433 O O . ILE A 1 182 ? -19.304 13.778 33.796 1.00 93.12 182 ILE A O 1
ATOM 1437 N N . LYS A 1 183 ? -17.819 12.272 34.546 1.00 94.25 183 LYS A N 1
ATOM 1438 C CA . LYS A 1 183 ? -18.344 12.255 35.918 1.00 94.25 183 LYS A CA 1
ATOM 1439 C C . LYS A 1 183 ? -18.289 13.643 36.559 1.00 94.25 183 LYS A C 1
ATOM 1441 O O . LYS A 1 183 ? -19.278 14.067 37.157 1.00 94.25 183 LYS A O 1
ATOM 1446 N N . GLY A 1 184 ? -17.169 14.353 36.424 1.00 91.50 184 GLY A N 1
ATOM 1447 C CA . GLY A 1 184 ? -17.005 15.714 36.937 1.00 91.50 184 GLY A CA 1
ATOM 1448 C C . GLY A 1 184 ? -18.018 16.692 36.340 1.00 91.50 184 GLY A C 1
ATOM 1449 O O . GLY A 1 184 ? -18.691 17.408 37.083 1.00 91.50 184 GLY A O 1
ATOM 1450 N N . MET A 1 185 ? -18.188 16.667 35.015 1.00 93.38 185 MET A N 1
ATOM 1451 C CA . MET A 1 185 ? -19.156 17.508 34.299 1.00 93.38 185 MET A CA 1
ATOM 1452 C C . MET A 1 185 ? -20.590 17.249 34.768 1.00 93.38 185 MET A C 1
ATOM 1454 O O . MET A 1 185 ? -21.326 18.192 35.063 1.00 93.38 185 MET A O 1
ATOM 1458 N N . VAL A 1 186 ? -20.979 15.975 34.893 1.00 94.50 186 VAL A N 1
ATOM 1459 C CA . VAL A 1 186 ? -22.324 15.592 35.341 1.00 94.50 186 VAL A CA 1
ATOM 1460 C C . VAL A 1 186 ? -22.568 16.021 36.783 1.00 94.50 186 VAL A C 1
ATOM 1462 O O . VAL A 1 186 ? -23.581 16.656 37.064 1.00 94.50 186 VAL A O 1
ATOM 1465 N N . LEU A 1 187 ? -21.644 15.732 37.704 1.00 92.88 187 LEU A N 1
ATOM 1466 C CA . LEU A 1 187 ? -21.798 16.112 39.111 1.00 92.88 187 LEU A CA 1
ATOM 1467 C C . LEU A 1 187 ? -21.864 17.631 39.296 1.00 92.88 187 LEU A C 1
ATOM 1469 O O . LEU A 1 187 ? -22.654 18.101 40.114 1.00 92.88 187 LEU A O 1
ATOM 1473 N N . LYS A 1 188 ? -21.065 18.393 38.542 1.00 92.06 188 LYS A N 1
ATOM 1474 C CA . LYS A 1 188 ? -21.113 19.858 38.552 1.00 92.06 188 LYS A CA 1
ATOM 1475 C C . LYS A 1 188 ? -22.483 20.358 38.092 1.00 92.06 188 LYS A C 1
ATOM 1477 O O . LYS A 1 188 ? -23.152 21.078 38.829 1.00 92.06 188 LYS A O 1
ATOM 1482 N N . ALA A 1 189 ? -22.942 19.900 36.930 1.00 92.81 189 ALA A N 1
ATOM 1483 C CA . ALA A 1 189 ? -24.222 20.315 36.368 1.00 92.81 189 ALA A CA 1
ATOM 1484 C C . ALA A 1 189 ? -25.422 19.931 37.252 1.00 92.81 189 ALA A C 1
ATOM 1486 O O . ALA A 1 189 ? -26.352 20.722 37.389 1.00 92.81 189 ALA A O 1
ATOM 1487 N N . LEU A 1 190 ? -25.396 18.755 37.892 1.00 92.19 190 LEU A N 1
ATOM 1488 C CA . LEU A 1 190 ? -26.453 18.318 38.814 1.00 92.19 190 LEU A CA 1
ATOM 1489 C C . LEU A 1 190 ? -26.524 19.158 40.092 1.00 92.19 190 LEU A C 1
ATOM 1491 O O . LEU A 1 190 ? -27.619 19.329 40.625 1.00 92.19 190 LEU A O 1
ATOM 1495 N N . LYS A 1 191 ? -25.380 19.652 40.585 1.00 88.50 191 LYS A N 1
ATOM 1496 C CA . LYS A 1 191 ? -25.310 20.504 41.781 1.00 88.50 191 LYS A CA 1
ATOM 1497 C C . LYS A 1 191 ? -25.720 21.946 41.503 1.00 88.50 191 LYS A C 1
ATOM 1499 O O . LYS A 1 191 ? -26.292 22.585 42.377 1.00 88.50 191 LYS A O 1
ATOM 1504 N N . GLU A 1 192 ? -25.386 22.452 40.319 1.00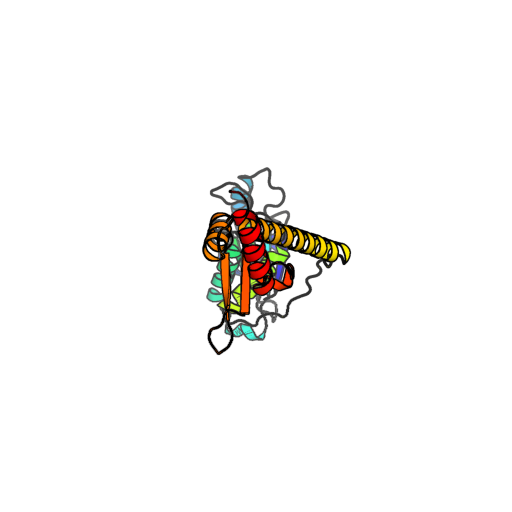 86.88 192 GLU A N 1
ATOM 1505 C CA . GLU A 1 192 ? -25.650 23.836 39.920 1.00 86.88 192 GLU A CA 1
ATOM 1506 C C . GLU A 1 192 ? -27.032 24.024 39.279 1.00 86.88 192 GLU A C 1
ATOM 1508 O O . GLU A 1 192 ? -27.516 25.150 39.207 1.00 86.88 192 GLU A O 1
ATOM 1513 N N . GLY A 1 193 ? -27.638 22.976 38.716 1.00 84.44 193 GLY A N 1
ATOM 1514 C CA . GLY A 1 193 ? -28.958 23.046 38.083 1.00 84.44 193 GLY A CA 1
ATOM 1515 C C . GLY A 1 193 ? -30.090 23.007 39.107 1.00 84.44 193 GLY A C 1
ATOM 1516 O O . GLY A 1 193 ? -30.091 22.140 39.979 1.00 84.44 193 GLY A O 1
ATOM 1517 N N . LYS A 1 194 ? -31.081 23.897 38.966 1.00 83.94 194 LYS A N 1
ATOM 1518 C CA . LYS A 1 194 ? -32.274 23.945 39.831 1.00 83.94 194 LYS A CA 1
ATOM 1519 C C . LYS A 1 194 ? -33.211 22.764 39.622 1.00 83.94 194 LYS A C 1
ATOM 1521 O O . LYS A 1 194 ? -34.053 22.479 40.461 1.00 83.94 194 LYS A O 1
ATOM 1526 N N . ASP A 1 195 ? -33.119 22.095 38.486 1.00 87.88 195 ASP A N 1
ATOM 1527 C CA . ASP A 1 195 ? -33.850 20.872 38.200 1.00 87.88 195 ASP A CA 1
ATOM 1528 C C . ASP A 1 195 ? -33.065 20.019 37.194 1.00 87.88 195 ASP A C 1
ATOM 1530 O O . ASP A 1 195 ? -32.026 20.423 36.654 1.00 87.88 195 ASP A O 1
ATOM 1534 N N . MET A 1 196 ? -33.569 18.815 36.922 1.00 88.69 196 MET A N 1
ATOM 1535 C CA . MET A 1 196 ? -32.944 17.903 35.965 1.00 88.69 196 MET A CA 1
ATOM 1536 C C . MET A 1 196 ? -32.900 18.473 34.542 1.00 88.69 196 MET A C 1
ATOM 1538 O O . MET A 1 196 ? -32.005 18.112 33.777 1.00 88.69 196 MET A O 1
ATOM 1542 N N . LYS A 1 197 ? -33.835 19.354 34.167 1.00 91.38 197 LYS A N 1
ATOM 1543 C CA . LYS A 1 197 ? -33.869 19.969 32.836 1.00 91.38 197 LYS A CA 1
ATOM 1544 C C . LYS A 1 197 ? -32.718 20.964 32.690 1.00 91.38 197 LYS A C 1
ATOM 1546 O O . LYS A 1 197 ? -31.989 20.893 31.701 1.00 91.38 197 LYS A O 1
ATOM 1551 N N . GLU A 1 198 ? -32.512 21.829 33.678 1.00 91.44 198 GLU A N 1
ATOM 1552 C CA . GLU A 1 198 ? -31.399 22.777 33.718 1.00 91.44 198 GLU A CA 1
ATOM 1553 C C . GLU A 1 198 ? -30.054 22.045 33.817 1.00 91.44 198 GLU A C 1
ATOM 1555 O O . GLU A 1 198 ? -29.108 22.388 33.109 1.00 91.44 198 GLU A O 1
ATOM 1560 N N . ALA A 1 199 ? -29.968 20.982 34.623 1.00 92.44 199 ALA A N 1
ATOM 1561 C CA . ALA A 1 199 ? -28.760 20.165 34.712 1.00 92.44 199 ALA A CA 1
ATOM 1562 C C . ALA A 1 199 ? -28.387 19.549 33.348 1.00 92.44 199 ALA A C 1
ATOM 1564 O O . ALA A 1 199 ? -27.237 19.638 32.921 1.00 92.44 199 ALA A O 1
ATOM 1565 N N . VAL A 1 200 ? -29.356 18.989 32.614 1.00 93.62 200 VAL A N 1
ATOM 1566 C CA . VAL A 1 200 ? -29.137 18.453 31.256 1.00 93.62 200 VAL A CA 1
ATOM 1567 C C . VAL A 1 200 ? -28.718 19.550 30.273 1.00 93.62 200 VAL A C 1
ATOM 1569 O O . VAL A 1 200 ? -27.843 19.319 29.438 1.00 93.62 200 VAL A O 1
ATOM 1572 N N . GLN A 1 201 ? -29.298 20.750 30.365 1.00 92.69 201 GLN A N 1
ATOM 1573 C CA . GLN A 1 201 ? -28.884 21.891 29.540 1.00 92.69 201 GLN A CA 1
ATOM 1574 C C . GLN A 1 201 ? -27.433 22.295 29.818 1.00 92.69 201 GLN A C 1
ATOM 1576 O O . GLN A 1 201 ? -26.673 22.478 28.871 1.00 92.69 201 GLN A O 1
ATOM 1581 N N . LYS A 1 202 ? -27.020 22.356 31.091 1.00 93.69 202 LYS A N 1
ATOM 1582 C CA . LYS A 1 202 ? -25.631 22.647 31.483 1.00 93.69 202 LYS A CA 1
ATOM 1583 C C . LYS A 1 202 ? -24.655 21.584 30.985 1.00 93.69 202 LYS A C 1
ATOM 1585 O O . LYS A 1 202 ? -23.589 21.931 30.488 1.00 93.69 202 LYS A O 1
ATOM 1590 N N . MET A 1 203 ? -25.023 20.303 31.050 1.00 95.44 203 MET A N 1
ATOM 1591 C CA . MET A 1 203 ? -24.203 19.218 30.495 1.00 95.44 203 MET A CA 1
ATOM 1592 C C . MET A 1 203 ? -24.014 19.369 28.981 1.00 95.44 203 MET A C 1
ATOM 1594 O O . MET A 1 203 ? -22.889 19.284 28.496 1.00 95.44 203 MET A O 1
ATOM 1598 N N . ARG A 1 204 ? -25.095 19.652 28.243 1.00 95.00 204 ARG A N 1
ATOM 1599 C CA . ARG A 1 204 ? -25.037 19.886 26.791 1.00 95.00 204 ARG A CA 1
ATOM 1600 C C . ARG A 1 204 ? -24.217 21.122 26.435 1.00 95.00 204 ARG A C 1
ATOM 1602 O O . ARG A 1 204 ? -23.406 21.057 25.521 1.00 95.00 204 ARG A O 1
ATOM 1609 N N . ALA A 1 205 ? -24.377 22.216 27.180 1.00 92.00 205 ALA A N 1
ATOM 1610 C CA . ALA A 1 205 ? -23.584 23.433 27.003 1.00 92.00 205 ALA A CA 1
ATOM 1611 C C . ALA A 1 205 ? -22.090 23.205 27.284 1.00 92.00 205 ALA A C 1
ATOM 1613 O O . ALA A 1 205 ? -21.243 23.830 26.657 1.00 92.00 205 ALA A O 1
ATOM 1614 N N . ALA A 1 206 ? -21.764 22.275 28.185 1.00 90.56 206 ALA A N 1
ATOM 1615 C CA . ALA A 1 206 ? -20.397 21.843 28.448 1.00 90.56 206 ALA A CA 1
ATOM 1616 C C . ALA A 1 206 ? -19.849 20.856 27.391 1.00 90.56 206 ALA A C 1
ATOM 1618 O O . ALA A 1 206 ? -18.716 20.403 27.526 1.00 90.56 206 ALA A O 1
ATOM 1619 N N . GLY A 1 207 ? -20.624 20.523 26.352 1.00 91.75 207 GLY A N 1
ATOM 1620 C CA . GLY A 1 207 ? -20.203 19.659 25.244 1.00 91.75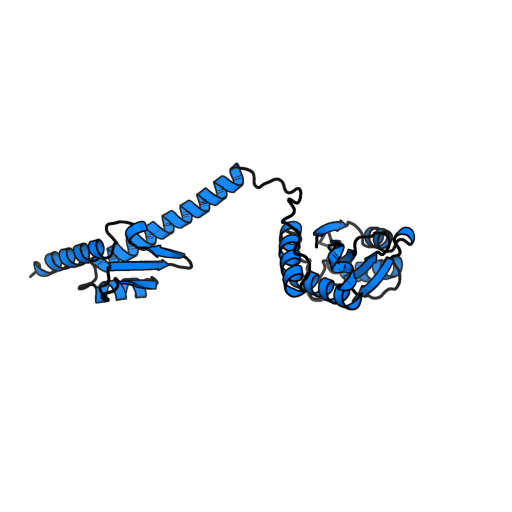 207 GLY A CA 1
ATOM 1621 C C . GLY A 1 207 ? -20.566 18.181 25.397 1.00 91.75 207 GLY A C 1
ATOM 1622 O O . GLY A 1 207 ? -20.063 17.357 24.638 1.00 91.75 207 GLY A O 1
ATOM 1623 N N . LEU A 1 208 ? -21.424 17.820 26.359 1.00 95.25 208 LEU A N 1
ATOM 1624 C CA . LEU A 1 208 ? -21.851 16.436 26.565 1.00 95.25 208 LEU A CA 1
ATOM 1625 C C . LEU A 1 208 ? -23.110 16.110 25.750 1.00 95.25 208 LEU A C 1
ATOM 1627 O O . LEU A 1 208 ? -24.181 16.686 25.963 1.00 95.25 208 LEU A O 1
ATOM 1631 N N . GLU A 1 209 ? -23.010 15.128 24.861 1.00 95.38 209 GLU A N 1
ATOM 1632 C CA . GLU A 1 209 ? -24.168 14.541 24.190 1.00 95.38 209 GLU A CA 1
ATOM 1633 C C . GLU A 1 209 ? -24.873 13.555 25.137 1.00 95.38 209 GLU A C 1
ATOM 1635 O O . GLU A 1 209 ? -24.234 12.723 25.786 1.00 95.38 209 GLU A O 1
ATOM 1640 N N . ILE A 1 210 ? -26.206 13.647 25.232 1.00 95.62 210 ILE A N 1
ATOM 1641 C CA . ILE A 1 210 ? -27.014 12.847 26.166 1.00 95.62 210 ILE A CA 1
ATOM 1642 C C . ILE A 1 210 ? -28.128 12.134 25.410 1.00 95.62 210 ILE A C 1
ATOM 1644 O O . ILE A 1 210 ? -28.993 12.791 24.820 1.00 95.62 210 ILE A O 1
ATOM 1648 N N . SER A 1 211 ? -28.149 10.805 25.513 1.00 93.75 211 SER A N 1
ATOM 1649 C CA . SER A 1 211 ? -29.219 9.941 25.012 1.00 93.75 211 SER A CA 1
ATOM 1650 C C . SER A 1 211 ? -29.909 9.218 26.177 1.00 93.75 211 SER A C 1
ATOM 1652 O O . SER A 1 211 ? -29.263 8.752 27.115 1.00 93.75 211 SER A O 1
ATOM 1654 N N . PHE A 1 212 ? -31.241 9.144 26.161 1.00 92.62 212 PHE A N 1
ATOM 1655 C CA . PHE A 1 212 ? -32.022 8.492 27.218 1.00 92.62 212 PHE A CA 1
ATOM 1656 C C . PHE A 1 212 ? -32.391 7.065 26.816 1.00 92.62 212 PHE A C 1
ATOM 1658 O O . PHE A 1 212 ? -32.731 6.803 25.665 1.00 92.62 212 PHE A O 1
ATOM 1665 N N . SER A 1 213 ? -32.356 6.144 27.776 1.00 89.56 213 SER A N 1
ATOM 1666 C CA . SER A 1 213 ? -32.854 4.778 27.611 1.00 89.56 213 SER A CA 1
ATOM 1667 C C . SER A 1 213 ? -34.119 4.582 28.438 1.00 89.56 213 SER A C 1
ATOM 1669 O O . SER A 1 213 ? -34.148 4.993 29.602 1.00 89.56 213 SER A O 1
ATOM 1671 N N . GLY A 1 214 ? -35.128 3.923 27.866 1.00 88.50 214 GLY A N 1
ATOM 1672 C CA . GLY A 1 214 ? -36.401 3.660 28.535 1.00 88.50 214 GLY A CA 1
ATOM 1673 C C . GLY A 1 214 ? -36.786 2.184 28.605 1.00 88.50 214 GLY A C 1
ATOM 1674 O O . GLY A 1 214 ? -36.193 1.340 27.934 1.00 88.50 214 GLY A O 1
ATOM 1675 N N . ASP A 1 215 ? -37.762 1.870 29.455 1.00 87.19 215 ASP A N 1
ATOM 1676 C CA . ASP A 1 215 ? -38.429 0.567 29.472 1.00 87.19 215 ASP A CA 1
ATOM 1677 C C . ASP A 1 215 ? -39.501 0.457 28.366 1.00 87.19 215 ASP A C 1
ATOM 1679 O O . ASP A 1 215 ? -39.802 1.417 27.654 1.00 87.19 215 ASP A O 1
ATOM 1683 N N . LYS A 1 216 ? -40.120 -0.725 28.233 1.00 83.25 216 LYS A N 1
ATOM 1684 C CA . LYS A 1 216 ? -41.211 -0.970 27.268 1.00 83.25 216 LYS A CA 1
ATOM 1685 C C . LYS A 1 216 ? -42.468 -0.120 27.522 1.00 83.25 216 LYS A C 1
ATOM 1687 O O . LYS A 1 216 ? -43.350 -0.099 26.673 1.00 83.25 216 LYS A O 1
ATOM 1692 N N . LYS A 1 217 ? -42.569 0.538 28.681 1.00 84.50 217 LYS A N 1
ATOM 1693 C CA . LYS A 1 217 ? -43.678 1.418 29.077 1.00 84.50 217 LYS A CA 1
ATOM 1694 C C . LYS A 1 217 ? -4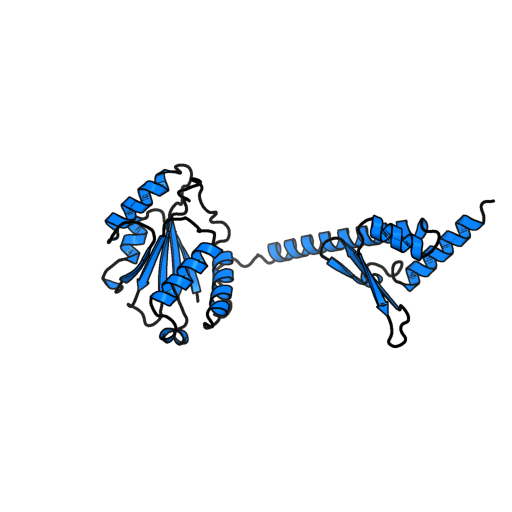3.356 2.900 28.831 1.00 84.50 217 LYS A C 1
ATOM 1696 O O . LYS A 1 217 ? -44.188 3.748 29.129 1.00 84.50 217 LYS A O 1
ATOM 1701 N N . GLY A 1 218 ? -42.174 3.213 28.292 1.00 82.50 218 GLY A N 1
ATOM 1702 C CA . GLY A 1 218 ? -41.732 4.575 27.993 1.00 82.50 218 GLY A CA 1
ATOM 1703 C C . GLY A 1 218 ? -41.082 5.312 29.168 1.00 82.50 218 GLY A C 1
ATOM 1704 O O . GLY A 1 218 ? -40.717 6.476 29.019 1.00 82.50 218 GLY A O 1
ATOM 1705 N N . ASN A 1 219 ? -40.887 4.666 30.324 1.00 86.38 219 ASN A N 1
ATOM 1706 C CA . ASN A 1 219 ? -40.223 5.303 31.462 1.00 86.38 219 ASN A CA 1
ATOM 1707 C C . ASN A 1 219 ? -38.717 5.347 31.236 1.00 86.38 219 ASN A C 1
ATOM 1709 O O . ASN A 1 219 ? -38.113 4.325 30.917 1.00 86.38 219 ASN A O 1
ATOM 1713 N N . VAL A 1 220 ? -38.086 6.494 31.486 1.00 88.38 220 VAL A N 1
ATOM 1714 C CA . VAL A 1 220 ? -36.623 6.606 31.441 1.00 88.38 220 VAL A CA 1
ATOM 1715 C C . VAL A 1 220 ? -36.014 5.804 32.591 1.00 88.38 220 VAL A C 1
ATOM 1717 O O . VAL A 1 220 ? -36.243 6.109 33.762 1.00 88.38 220 VAL A O 1
ATOM 1720 N N . THR A 1 221 ? -35.208 4.802 32.251 1.00 87.94 221 THR A N 1
ATOM 1721 C CA . THR A 1 221 ? -34.500 3.911 33.188 1.00 87.94 221 THR A CA 1
ATOM 1722 C C . THR A 1 221 ? -32.991 4.148 33.199 1.00 87.94 221 THR A C 1
ATOM 1724 O O . THR A 1 221 ? -32.267 3.593 34.027 1.00 87.94 221 THR A O 1
ATOM 1727 N N . GLY A 1 222 ? -32.488 4.978 32.287 1.00 91.44 222 GLY A N 1
ATOM 1728 C CA . GLY A 1 222 ? -31.067 5.245 32.152 1.00 91.44 222 GLY A CA 1
ATOM 1729 C C . GLY A 1 222 ? -30.769 6.362 31.164 1.00 91.44 222 GLY A C 1
ATOM 1730 O O . GLY A 1 222 ? -31.644 6.851 30.453 1.00 91.44 222 GLY A O 1
ATOM 1731 N N . TRP A 1 223 ? -29.497 6.728 31.108 1.00 95.44 223 TRP A N 1
ATOM 1732 C CA . TRP A 1 223 ? -28.961 7.636 30.105 1.00 95.44 223 TRP A CA 1
ATOM 1733 C C . TRP A 1 223 ? -27.537 7.235 29.731 1.00 95.44 223 TRP A C 1
ATOM 1735 O O . TRP A 1 223 ? -26.825 6.570 30.504 1.00 95.44 223 TRP A O 1
ATOM 1745 N N . LYS A 1 224 ? -27.142 7.616 28.525 1.00 96.44 224 LYS A N 1
ATOM 1746 C CA . LYS A 1 224 ? -25.777 7.515 28.045 1.00 96.44 224 LYS A CA 1
ATOM 1747 C C . LYS A 1 224 ? -25.221 8.905 27.794 1.00 96.44 224 LYS A C 1
ATOM 1749 O O . LYS A 1 224 ? -25.959 9.837 27.475 1.00 96.44 224 LYS A O 1
ATOM 1754 N N . LEU A 1 225 ? -23.919 9.008 27.998 1.00 96.12 225 LEU A N 1
ATOM 1755 C CA . LEU A 1 225 ? -23.158 10.240 28.003 1.00 96.12 225 LEU A CA 1
ATOM 1756 C C . LEU A 1 225 ? -22.028 10.065 27.002 1.00 96.12 225 LEU A C 1
ATOM 1758 O O . LEU A 1 225 ? -21.254 9.110 27.113 1.00 96.12 225 LEU A O 1
ATOM 1762 N N . LYS A 1 226 ? -21.957 10.963 26.029 1.00 94.69 226 LYS A N 1
ATOM 1763 C CA . LYS A 1 226 ? -20.924 10.952 25.004 1.00 94.69 226 LYS A CA 1
ATOM 1764 C C . LYS A 1 226 ? -20.130 12.246 25.064 1.00 94.69 226 LYS A C 1
ATOM 1766 O O . LYS A 1 226 ? -20.698 13.337 25.035 1.00 94.69 226 LYS A O 1
ATOM 1771 N N . LEU A 1 227 ? -18.818 12.083 25.167 1.00 89.62 227 LEU A N 1
ATOM 1772 C CA . LEU A 1 227 ? -17.822 13.139 25.081 1.00 89.62 227 LEU A CA 1
ATOM 1773 C C . LEU A 1 227 ? -16.851 12.710 23.981 1.00 89.62 227 LEU A C 1
ATOM 1775 O O . LEU A 1 227 ? -16.414 11.560 23.970 1.00 89.62 227 LEU A O 1
ATOM 1779 N N . ASN A 1 228 ? -16.555 13.596 23.032 1.00 86.12 228 ASN A N 1
ATOM 1780 C CA . ASN A 1 228 ? -15.790 13.255 21.828 1.00 86.12 228 ASN A CA 1
ATOM 1781 C C . ASN A 1 228 ? -16.465 12.118 21.024 1.00 86.12 228 ASN A C 1
ATOM 1783 O O . ASN A 1 228 ? -17.650 12.197 20.704 1.00 86.12 228 ASN A O 1
ATOM 1787 N N . GLU A 1 229 ? -15.730 11.055 20.685 1.00 85.44 229 GLU A N 1
ATOM 1788 C CA . GLU A 1 229 ? -16.216 9.940 19.858 1.00 85.44 229 GLU A CA 1
ATOM 1789 C C . GLU A 1 229 ? -16.772 8.754 20.667 1.00 85.44 229 GLU A C 1
ATOM 1791 O O . GLU A 1 229 ? -17.298 7.808 20.078 1.00 85.44 229 GLU A O 1
ATOM 1796 N N . ARG A 1 230 ? -16.681 8.773 22.005 1.00 86.38 230 ARG A N 1
ATOM 1797 C CA . ARG A 1 230 ? -17.026 7.618 22.852 1.00 86.38 230 ARG A CA 1
ATOM 1798 C C . ARG A 1 230 ? -18.293 7.865 23.667 1.00 86.38 230 ARG A C 1
ATOM 1800 O O . ARG A 1 230 ? -18.441 8.881 24.340 1.00 86.38 230 ARG A O 1
ATOM 1807 N N . GLU A 1 231 ? -19.211 6.899 23.622 1.00 93.19 231 GLU A N 1
ATOM 1808 C CA . GLU A 1 231 ? -20.465 6.895 24.381 1.00 93.19 231 GLU A CA 1
ATOM 1809 C C . GLU A 1 231 ? -20.397 5.872 25.521 1.00 93.19 231 GLU A C 1
ATOM 1811 O O . GLU A 1 231 ? -20.065 4.704 25.310 1.00 93.19 231 GLU A O 1
ATOM 1816 N N . TYR A 1 232 ? -20.792 6.283 26.725 1.00 93.44 232 TYR A N 1
ATOM 1817 C CA . TYR A 1 232 ? -20.836 5.412 27.895 1.00 93.44 232 TYR A CA 1
ATOM 1818 C C . TYR A 1 232 ? -22.214 5.421 28.540 1.00 93.44 232 TYR A C 1
ATOM 1820 O O . TYR A 1 232 ? -22.847 6.464 28.700 1.00 93.44 232 TYR A O 1
ATOM 1828 N N . LYS A 1 233 ? -22.658 4.263 29.031 1.00 94.75 233 LYS A N 1
ATOM 1829 C CA . LYS A 1 233 ? -23.796 4.211 29.951 1.00 94.75 233 LYS A CA 1
ATOM 1830 C C . LYS A 1 233 ? -23.378 4.866 31.269 1.00 94.75 233 LYS A C 1
ATOM 1832 O O . LYS A 1 233 ? -22.373 4.478 31.860 1.00 94.75 233 LYS A O 1
ATOM 1837 N N . ALA A 1 234 ? -24.150 5.818 31.787 1.00 92.88 234 ALA A N 1
ATOM 1838 C CA . ALA A 1 234 ? -23.710 6.553 32.977 1.00 92.88 234 ALA A CA 1
ATOM 1839 C C . ALA A 1 234 ? -23.479 5.639 34.196 1.00 92.88 234 ALA A C 1
ATOM 1841 O O . ALA A 1 234 ? -22.520 5.816 34.939 1.00 92.88 234 ALA A O 1
ATOM 1842 N N . SER A 1 235 ? -24.285 4.578 34.340 1.00 91.19 235 SER A N 1
ATOM 1843 C CA . SER A 1 235 ? -24.127 3.588 35.413 1.00 91.19 235 SER A CA 1
ATOM 1844 C C . SER A 1 235 ? -22.826 2.777 35.341 1.00 91.19 235 SER A C 1
ATOM 1846 O O . SER A 1 235 ? -22.460 2.162 36.337 1.00 91.19 235 SER A O 1
ATOM 1848 N N . THR A 1 236 ? -22.165 2.718 34.178 1.00 90.56 236 THR A N 1
ATOM 1849 C CA . THR A 1 236 ? -20.861 2.050 34.007 1.00 90.56 236 THR A CA 1
ATOM 1850 C C . THR A 1 236 ? -19.681 2.992 34.228 1.00 90.56 236 THR A C 1
ATOM 1852 O O . THR A 1 236 ? -18.561 2.520 34.382 1.00 90.56 236 THR A O 1
ATOM 1855 N N . ILE A 1 237 ? -19.924 4.307 34.233 1.00 90.25 237 ILE A N 1
ATOM 1856 C CA . ILE A 1 237 ? -18.938 5.306 34.653 1.00 90.25 237 ILE A CA 1
ATOM 1857 C C . ILE A 1 237 ? -18.907 5.351 36.180 1.00 90.25 237 ILE A C 1
ATOM 1859 O O . ILE A 1 237 ? -17.872 5.106 36.788 1.00 90.25 237 ILE A O 1
ATOM 1863 N N . ASP A 1 238 ? -20.055 5.637 36.801 1.00 91.25 238 ASP A N 1
ATOM 1864 C CA . ASP A 1 238 ? -20.206 5.660 38.252 1.00 91.25 238 ASP A CA 1
ATOM 1865 C C . ASP A 1 238 ? -21.688 5.523 38.641 1.00 91.25 238 ASP A C 1
ATOM 1867 O O . ASP A 1 238 ? -22.578 6.100 38.010 1.00 91.25 238 ASP A O 1
ATOM 1871 N N . ARG A 1 239 ? -21.983 4.768 39.706 1.00 89.00 239 ARG A N 1
ATOM 1872 C CA . ARG A 1 239 ? -23.369 4.571 40.167 1.00 89.00 239 ARG A CA 1
ATOM 1873 C C . ARG A 1 239 ? -24.037 5.878 40.609 1.00 89.00 239 ARG A C 1
ATOM 1875 O O . ARG A 1 239 ? -25.247 6.008 40.429 1.00 89.00 239 ARG A O 1
ATOM 1882 N N . SER A 1 240 ? -23.282 6.841 41.138 1.00 88.69 240 SER A N 1
ATOM 1883 C CA . SER A 1 240 ? -23.798 8.148 41.575 1.00 88.69 240 SER A CA 1
ATOM 1884 C C . SER A 1 240 ? -24.360 8.985 40.427 1.00 88.69 240 SER A C 1
ATOM 1886 O O . SER A 1 240 ? -25.321 9.716 40.633 1.00 88.69 240 SER A O 1
ATOM 1888 N N . ILE A 1 241 ? -23.829 8.823 39.212 1.00 92.62 241 ILE A N 1
ATOM 1889 C CA . ILE A 1 241 ? -24.307 9.528 38.015 1.00 92.62 241 ILE A CA 1
ATOM 1890 C C . ILE A 1 241 ? -25.235 8.669 37.149 1.00 92.62 241 ILE A C 1
ATOM 1892 O O . ILE A 1 241 ? -25.601 9.063 36.043 1.00 92.62 241 ILE A O 1
ATOM 1896 N N . SER A 1 242 ? -25.638 7.487 37.627 1.00 93.69 242 SER A N 1
ATOM 1897 C CA . SER A 1 242 ? -26.755 6.750 37.025 1.00 93.69 242 SER A CA 1
ATOM 1898 C C . SER A 1 242 ? -28.022 7.610 37.027 1.00 93.69 242 SER A C 1
ATOM 1900 O O . SER A 1 242 ? -28.119 8.553 37.801 1.00 93.69 242 SER A O 1
ATOM 1902 N N . TRP A 1 243 ? -29.013 7.282 36.198 1.00 92.94 243 TRP A N 1
ATOM 1903 C CA . TRP A 1 243 ? -30.251 8.067 36.126 1.00 92.94 243 TRP A CA 1
ATOM 1904 C C . TRP A 1 243 ? -30.921 8.264 37.497 1.00 92.94 243 TRP A C 1
ATOM 1906 O O . TRP A 1 243 ? -31.256 9.384 37.873 1.00 92.94 243 TRP A O 1
ATOM 1916 N N . GLU A 1 244 ? -31.018 7.198 38.294 1.00 91.25 244 GLU A N 1
ATOM 1917 C CA . GLU A 1 244 ? -31.565 7.272 39.654 1.00 91.25 244 GLU A CA 1
ATOM 1918 C C . GLU A 1 244 ? -30.624 7.976 40.643 1.00 91.25 244 GLU A C 1
ATOM 1920 O O . GLU A 1 244 ? -31.080 8.699 41.527 1.00 91.25 244 GLU A O 1
ATOM 1925 N N . GLY A 1 245 ? -29.306 7.810 40.493 1.00 89.69 245 GLY A N 1
ATOM 1926 C CA . GLY A 1 245 ? -28.326 8.538 41.305 1.00 89.69 245 GLY A CA 1
ATOM 1927 C C . GLY A 1 245 ? -28.368 10.048 41.051 1.00 89.69 245 GLY A C 1
ATOM 1928 O O . GLY A 1 245 ? -28.412 10.840 41.991 1.00 89.69 245 GLY A O 1
ATOM 1929 N N . ALA A 1 246 ? -28.460 10.441 39.784 1.00 91.62 246 ALA A N 1
ATOM 1930 C CA . ALA A 1 246 ? -28.515 11.823 39.341 1.00 91.62 246 ALA A CA 1
ATOM 1931 C C . ALA A 1 246 ? -29.761 12.545 39.863 1.00 91.62 246 ALA A C 1
ATOM 1933 O O . ALA A 1 246 ? -29.646 13.654 40.386 1.00 91.62 246 ALA A O 1
ATOM 1934 N N . LYS A 1 247 ? -30.928 11.884 39.818 1.00 89.44 247 LYS A N 1
ATOM 1935 C CA . LYS A 1 247 ? -32.166 12.399 40.424 1.00 89.44 247 LYS A CA 1
ATOM 1936 C C . LYS A 1 247 ? -31.988 12.711 41.909 1.00 89.44 247 LYS A C 1
ATOM 1938 O O . LYS A 1 247 ? -32.367 13.792 42.348 1.00 89.44 247 LYS A O 1
ATOM 1943 N N . LYS A 1 248 ? -31.382 11.794 42.673 1.00 89.44 248 LYS A N 1
ATOM 1944 C CA . LYS A 1 248 ? -31.148 11.982 44.116 1.00 89.44 248 LYS A CA 1
ATOM 1945 C C . LYS A 1 248 ? -30.230 13.171 44.395 1.00 89.44 248 LYS A C 1
ATOM 1947 O O . LYS A 1 248 ? -30.527 13.967 45.279 1.00 89.44 248 LYS A O 1
ATOM 1952 N N . ILE A 1 249 ? -29.143 13.308 43.633 1.00 87.38 249 ILE A N 1
ATOM 1953 C CA . ILE A 1 249 ? -28.190 14.418 43.789 1.00 87.38 249 ILE A CA 1
ATOM 1954 C C . ILE A 1 249 ? -28.875 15.756 43.507 1.00 87.38 249 ILE A C 1
ATOM 1956 O O . ILE A 1 249 ? -28.766 16.679 44.310 1.00 87.38 249 ILE A O 1
ATOM 1960 N N . ASN A 1 250 ? -29.615 15.852 42.402 1.00 86.06 250 ASN A N 1
ATOM 1961 C CA . ASN A 1 250 ? -30.297 17.086 42.028 1.00 86.06 250 ASN A CA 1
ATOM 1962 C C . ASN A 1 250 ? -31.393 17.471 43.046 1.00 86.06 250 ASN A C 1
ATOM 1964 O O . ASN A 1 250 ? -31.481 18.629 43.445 1.00 86.06 250 ASN A O 1
ATOM 1968 N N . GLN A 1 251 ? -32.147 16.496 43.572 1.00 82.06 251 GLN A N 1
ATOM 1969 C CA . GLN A 1 251 ? -33.128 16.721 44.645 1.00 82.06 251 GLN A CA 1
ATOM 1970 C C . GLN A 1 251 ? -32.489 17.230 45.950 1.00 82.06 251 GLN A C 1
ATOM 1972 O O . GLN A 1 251 ? -33.007 18.161 46.566 1.00 82.06 251 GLN A O 1
ATOM 1977 N N . GLN A 1 252 ? -31.357 16.655 46.369 1.00 77.12 252 GLN A N 1
ATOM 1978 C CA . GLN A 1 252 ? -30.648 17.069 47.588 1.00 77.12 252 GLN A CA 1
ATOM 1979 C C . GLN A 1 252 ? -30.017 18.463 47.462 1.00 77.12 252 GLN A C 1
ATOM 1981 O O . GLN A 1 252 ? -30.030 19.235 48.422 1.00 77.12 252 GLN A O 1
ATOM 1986 N N . SER A 1 253 ? -29.483 18.806 46.287 1.00 70.69 253 SER A N 1
ATOM 1987 C CA . SER A 1 253 ? -28.964 20.150 46.005 1.00 70.69 253 SER A CA 1
ATOM 1988 C C . SER A 1 253 ? -30.062 21.216 46.063 1.00 70.69 253 SER A C 1
ATOM 1990 O O . SER A 1 253 ? -29.843 22.289 46.624 1.00 70.69 253 SER A O 1
ATOM 1992 N N . ASN A 1 254 ? -31.267 20.898 45.588 1.00 65.38 254 ASN A N 1
ATOM 1993 C CA . ASN A 1 254 ? -32.410 21.809 45.653 1.00 65.38 254 ASN A CA 1
ATOM 1994 C C . ASN A 1 254 ? -32.905 22.064 47.080 1.00 65.38 254 ASN A C 1
ATOM 1996 O O . ASN A 1 254 ? -33.250 23.196 47.409 1.00 65.38 254 ASN A O 1
ATOM 2000 N N . GLN A 1 255 ? -32.899 21.048 47.948 1.00 61.06 255 GLN A N 1
ATOM 2001 C CA . GLN A 1 255 ? -33.280 21.218 49.356 1.00 61.06 255 GLN A CA 1
ATOM 2002 C C . GLN A 1 255 ? -32.297 22.110 50.128 1.00 61.06 255 GLN A C 1
ATOM 2004 O O . GLN A 1 255 ? -32.716 22.874 50.993 1.00 61.06 255 GLN A O 1
ATOM 2009 N N . LYS A 1 256 ? -30.998 22.064 49.799 1.00 58.66 256 LYS A N 1
ATOM 2010 C CA . LYS A 1 256 ? -29.985 22.935 50.420 1.00 58.66 256 LYS A CA 1
ATOM 2011 C C . LYS A 1 256 ? -30.060 24.385 49.946 1.00 58.66 256 LYS A C 1
ATOM 2013 O O . LYS A 1 256 ? -29.855 25.284 50.751 1.00 58.66 256 LYS A O 1
ATOM 2018 N N . ASN A 1 257 ? -30.390 24.616 48.677 1.00 55.34 257 ASN A N 1
ATOM 2019 C CA . ASN A 1 257 ? -30.521 25.968 48.126 1.00 55.34 257 ASN A CA 1
ATOM 2020 C C . ASN A 1 257 ? -31.852 26.654 48.500 1.00 55.34 257 ASN A C 1
ATOM 2022 O O . ASN A 1 257 ? -31.987 27.851 48.279 1.00 55.34 257 ASN A O 1
ATOM 2026 N N . GLY A 1 258 ? -32.826 25.920 49.057 1.00 52.28 258 GLY A N 1
ATOM 2027 C CA . GLY A 1 258 ? -34.122 26.452 49.502 1.00 52.28 258 GLY A CA 1
ATOM 2028 C C . GLY A 1 258 ? -34.203 26.862 50.980 1.00 52.28 258 GLY A C 1
ATOM 2029 O O . GLY A 1 258 ? -35.208 27.437 51.380 1.00 52.28 258 GLY A O 1
ATOM 2030 N N . LEU A 1 259 ? -33.176 26.578 51.790 1.00 46.62 259 LEU A N 1
ATOM 2031 C CA . LEU A 1 259 ? -33.103 26.935 53.221 1.00 46.62 259 LEU A CA 1
ATOM 2032 C C . LEU A 1 259 ? -32.247 28.188 53.496 1.00 46.62 259 LEU A C 1
ATOM 2034 O O . LEU A 1 259 ? -31.987 28.510 54.650 1.00 46.62 259 LEU A O 1
ATOM 2038 N N . GLY A 1 260 ? -31.794 28.878 52.446 1.00 48.72 260 GLY A N 1
ATOM 2039 C CA . GLY A 1 260 ? -31.109 30.167 52.536 1.00 48.72 260 GLY A CA 1
ATOM 2040 C C . GLY A 1 260 ? -32.043 31.315 52.161 1.00 48.72 260 GLY A C 1
ATOM 2041 O O . GLY A 1 260 ? -31.941 31.836 51.052 1.00 48.72 260 GLY A O 1
ATOM 2042 N N . LEU A 1 261 ? -32.949 31.669 53.072 1.00 37.38 261 LEU A N 1
ATOM 2043 C CA . LEU A 1 261 ? -33.610 32.974 53.156 1.00 37.38 261 LEU A CA 1
ATOM 2044 C C . LEU A 1 261 ? -33.399 33.510 54.570 1.00 37.38 261 LEU A C 1
ATOM 2046 O O . LEU A 1 261 ? -33.621 32.720 55.516 1.00 37.38 261 LEU A O 1
#

Sequence (261 aa):
MIPKVKTGSSFSGVLGYALQESKDAEIIDKNVVGRDAKELSKAFEKVADLNTRAEKKVKHFSLSFAPGDAEKLNPGILSRISQDFLKKMGYKNNQYVVIQHNDTKHPHVHIVVNRINPDTCTAVSDSNEKVKGARIAREIEREYGLTVAPEQRTGIKQESKAEREMKKRIEGTEEKTEKETIKGMVLKALKEGKDMKEAVQKMRAAGLEISFSGDKKGNVTGWKLKLNEREYKASTIDRSISWEGAKKINQQSNQKNGLGL

Mean predicted aligned error: 15.88 Å

pLDDT: mean 85.86, std 13.12, range [37.38, 98.25]

Foldseek 3Di:
DAKDKDFDQALLVVQCVQQPVLQVKDFLDWPFDDDGSVRRRVRLVVLLVLAPPDRGFKMKMKDWADLVCVVVDDSVNVHVLLQQLCVQLVNPQWTKIKMWTPNDSITMIMIMTTQQRSVPRDGRDPPPSNVSSLVSSQVSCVVSVGPRDDRDPPVDPPCPPVNVVVVVVVVVVVVLVVLVVLVVQLLVLLLPALAPVSSVVSSVVVPKDKDFDDDPVRHTQFMWIDDDPDIDTNVVSDVCSTPVNSRVSSVVSNVVVVPPD

Radius of gyration: 29.24 Å; Cα contacts (8 Å, |Δi|>4): 395; chains: 1; bounding box: 62×53×77 Å

Solvent-accessible surface area (backbone atoms only — not comparable to full-atom values): 14355 Å² total; per-residue (Å²): 65,50,68,45,78,46,78,38,88,44,52,52,64,54,32,47,67,63,61,32,75,91,34,55,47,43,80,63,41,65,80,54,63,60,91,49,42,69,46,34,25,56,52,50,48,64,48,41,61,65,32,83,84,59,80,70,40,35,38,35,40,33,45,36,42,49,60,93,42,50,92,72,56,47,61,72,50,50,37,52,53,49,50,52,50,35,43,75,72,63,47,73,78,34,45,33,40,33,31,37,40,64,68,52,88,46,50,32,37,37,37,43,33,40,32,32,27,73,89,77,44,42,68,61,81,75,74,63,47,66,62,52,43,52,52,50,41,52,50,49,20,62,77,70,74,43,64,68,56,74,87,72,83,62,92,60,79,66,72,44,74,64,54,53,49,48,50,52,48,50,55,51,48,51,51,48,51,50,43,51,50,53,50,51,48,49,54,50,20,30,57,72,21,84,42,74,68,50,13,52,49,48,30,40,74,73,60,37,48,77,49,79,38,57,49,100,85,69,49,76,72,33,40,31,45,26,54,89,93,51,75,39,50,28,55,80,66,37,62,63,60,14,50,70,31,38,54,52,48,25,54,54,39,42,59,62,67,69,71,76,123

Secondary structure (DSSP, 8-state):
-EEEEEEES-HHHHHHHHT-GGG-EEEEEESS--SSHHHHHHHHHHHHTT-SS-S--EEEEEEEPPGGGGGG--HHHHHHHHHHHHHHHT-SS--EEEEEE-SSSS-EEEEEEESB-TTT--BPP-TTHHHHHHHHHHHHHHHTT---------S-----HHHHHHHHHHHHHHHHHHHHHHHHHHHHHHHH-SSHHHHHHHHHHTT-EEEEEE-TTS-EEEEEEEETTEEEEHHHH-GGGSHHHHHHHHHHHHHHHTS--

Nearest PDB structures (foldseek):
  6xqx-assembly2_B  TM=3.263E-01  e=6.850E+00  Neisseria gonorrhoeae
  3eqv-assembly2_B  TM=3.000E-01  e=5.463E+00  Neisseria gonorrhoeae
  6xqy-assembly1_A  TM=1.988E-01  e=9.616E+00  Neisseria gonorrhoeae